Protein AF-A0A9E5HYV7-F1 (afdb_monomer)

Foldseek 3Di:
DDDDDDDDDDDPPPPPPDDDDPDPPPPPPVVVPPPPQDPQPFPFPDDDDDDDDDDDDDAAEAEPQDPDKGWTFTWDWDDDPPDIAIFGFKIKIKQAAQSQAQKKKKKFFAFPPPRDTDFLADPPPTDRIFIWGWHADVAIDIDGDPGDFPDKDWGDDHSIIMIMTTRHDGHGPVGTRYMYIHID

Solvent-accessible surface area (backbone atoms only — not comparable to full-atom values): 11115 Å² total; per-residue (Å²): 136,86,88,80,89,91,83,79,86,72,86,78,76,74,78,79,80,86,70,96,70,93,84,76,87,74,69,79,68,66,76,79,70,66,77,74,73,73,78,60,65,68,60,71,57,80,80,84,84,86,87,87,88,85,77,76,62,64,74,47,75,48,53,79,51,46,96,64,68,43,62,30,57,36,40,40,78,47,83,43,99,94,62,63,46,52,22,42,38,34,42,32,39,34,44,41,32,54,74,37,38,70,29,42,38,40,38,33,39,22,31,78,89,76,70,44,64,36,65,52,26,54,66,73,78,71,31,43,41,49,30,34,25,42,43,50,75,102,43,41,45,75,48,74,45,94,47,59,68,86,48,72,49,50,47,65,40,94,60,44,18,32,40,38,38,37,43,57,33,93,29,52,44,88,54,53,40,27,42,35,40,40,43,96

Secondary structure (DSSP, 8-state):
---------------------TTSSSSSSGGG---------------SSSS---SSS--EEE-SS-S--EEEEEEEEE--TT--EEEEEEEEEEEE-GGGTTPPEEEEEE-TTT-PBP--B-SSS-BS-EEEEEEESSSEEEEE-SS--S-EEEE--TT-EEEEEEEEEEEEGGG--EEEEEE-

pLDDT: mean 72.61, std 17.95, range [35.03, 95.69]

Mean predicted aligned error: 15.98 Å

Structure (mmCIF, N/CA/C/O backbone):
data_AF-A0A9E5HYV7-F1
#
_entry.id   AF-A0A9E5HYV7-F1
#
loop_
_atom_site.group_PDB
_atom_site.id
_atom_site.type_symbol
_atom_site.label_atom_id
_atom_site.label_alt_id
_atom_site.label_comp_id
_atom_site.label_asym_id
_atom_site.label_entity_id
_atom_site.label_seq_id
_atom_site.pdbx_PDB_ins_code
_atom_site.Cartn_x
_atom_site.Cartn_y
_atom_site.Cartn_z
_atom_site.occupancy
_atom_site.B_iso_or_equiv
_atom_site.auth_seq_id
_atom_site.auth_comp_id
_atom_site.auth_asym_id
_atom_site.auth_atom_id
_atom_site.pdbx_PDB_model_num
ATOM 1 N N . MET A 1 1 ? -24.383 43.347 73.859 1.00 35.03 1 MET A N 1
ATOM 2 C CA . MET A 1 1 ? -23.333 42.470 73.302 1.00 35.03 1 MET A CA 1
ATOM 3 C C . MET A 1 1 ? -22.899 43.026 71.948 1.00 35.03 1 MET A C 1
ATOM 5 O O . MET A 1 1 ? -23.744 43.603 71.275 1.00 35.03 1 MET A O 1
ATOM 9 N N . PRO A 1 2 ? -21.592 42.963 71.652 1.00 48.03 2 PRO A N 1
ATOM 10 C CA . PRO A 1 2 ? -20.857 43.740 70.643 1.00 48.03 2 PRO A CA 1
ATOM 11 C C . PRO A 1 2 ? -21.084 43.193 69.222 1.00 48.03 2 PRO A C 1
ATOM 13 O O . PRO A 1 2 ? -21.549 42.072 69.071 1.00 48.03 2 PRO A O 1
ATOM 16 N N . GLY A 1 3 ? -20.870 43.973 68.164 1.00 40.19 3 GLY A N 1
ATOM 17 C CA . GLY A 1 3 ? -19.576 44.112 67.476 1.00 40.19 3 GLY A CA 1
ATOM 18 C C . GLY A 1 3 ? -19.830 43.879 65.973 1.00 40.19 3 GLY A C 1
ATOM 19 O O . GLY A 1 3 ? -20.761 43.166 65.633 1.00 40.19 3 GLY A O 1
ATOM 20 N N . LEU A 1 4 ? -19.139 44.454 65.000 1.00 45.44 4 LEU A N 1
ATOM 21 C CA . LEU A 1 4 ? -17.891 45.192 64.965 1.00 45.44 4 LEU A CA 1
ATOM 22 C C . LEU A 1 4 ? -17.946 46.155 63.772 1.00 45.44 4 LEU A C 1
ATOM 24 O O . LEU A 1 4 ? -18.562 45.891 62.744 1.00 45.44 4 LEU A O 1
ATOM 28 N N . ASN A 1 5 ? -17.273 47.272 63.989 1.00 44.81 5 ASN A N 1
ATOM 29 C CA . ASN A 1 5 ? -16.965 48.359 63.083 1.00 44.81 5 ASN A CA 1
ATOM 30 C C . ASN A 1 5 ? -16.257 47.840 61.811 1.00 44.81 5 ASN A C 1
ATOM 32 O O . ASN A 1 5 ? -15.262 47.126 61.917 1.00 44.81 5 ASN A O 1
ATOM 36 N N . LEU A 1 6 ? -16.769 48.190 60.629 1.00 52.56 6 LEU A N 1
ATOM 37 C CA . LEU A 1 6 ? -16.095 47.998 59.342 1.00 52.56 6 LEU A CA 1
ATOM 38 C C . LEU A 1 6 ? -15.855 49.370 58.714 1.00 52.56 6 LEU A C 1
ATOM 40 O O . LEU A 1 6 ? -16.372 49.676 57.646 1.00 52.56 6 LEU A O 1
ATOM 44 N N . ASP A 1 7 ? -15.086 50.203 59.404 1.00 55.09 7 ASP A N 1
ATOM 45 C CA . ASP A 1 7 ? -14.422 51.338 58.784 1.00 55.09 7 ASP A CA 1
ATOM 46 C C . ASP A 1 7 ? -12.951 51.331 59.206 1.00 55.09 7 ASP A C 1
ATOM 48 O O . ASP A 1 7 ? -12.621 51.596 60.362 1.00 55.09 7 ASP A O 1
ATOM 52 N N . GLN A 1 8 ? -12.089 50.909 58.276 1.00 57.09 8 GLN A N 1
ATOM 53 C CA . GLN A 1 8 ? -10.699 51.348 58.127 1.00 57.09 8 GLN A CA 1
ATOM 54 C C . GLN A 1 8 ? -10.073 50.660 56.907 1.00 57.09 8 GLN A C 1
ATOM 56 O O . GLN A 1 8 ? -9.606 49.521 56.954 1.00 57.09 8 GLN A O 1
ATOM 61 N N . ASP A 1 9 ? -10.054 51.403 55.802 1.00 58.12 9 ASP A N 1
ATOM 62 C CA . ASP A 1 9 ? -9.075 51.254 54.725 1.00 58.12 9 ASP A CA 1
ATOM 63 C C . ASP A 1 9 ? -7.649 51.257 55.317 1.00 58.12 9 ASP A C 1
ATOM 65 O O . ASP A 1 9 ? -7.354 52.031 56.235 1.00 58.12 9 ASP A O 1
ATOM 69 N N . PRO A 1 10 ? -6.723 50.439 54.790 1.00 50.28 10 PRO A N 1
ATOM 70 C CA . PRO A 1 10 ? -5.920 51.006 53.716 1.00 50.28 10 PRO A CA 1
ATOM 71 C C . PRO A 1 10 ? -5.576 50.006 52.607 1.00 50.28 10 PRO A C 1
ATOM 73 O O . PRO A 1 10 ? -4.987 48.948 52.844 1.00 50.28 10 PRO A O 1
ATOM 76 N N . MET A 1 11 ? -5.836 50.427 51.366 1.00 50.16 11 MET A N 1
ATOM 77 C CA . MET A 1 11 ? -4.939 50.302 50.206 1.00 50.16 11 MET A CA 1
ATOM 78 C C . MET A 1 11 ? -3.676 49.474 50.492 1.00 50.16 11 MET A C 1
ATOM 80 O O . MET A 1 11 ? -2.629 49.999 50.895 1.00 50.16 11 MET A O 1
ATOM 84 N N . ARG A 1 12 ? -3.743 48.159 50.241 1.00 48.00 12 ARG A N 1
ATOM 85 C CA . ARG A 1 12 ? -2.537 47.335 50.145 1.00 48.00 12 ARG A CA 1
ATOM 86 C C . ARG A 1 12 ? -1.711 47.880 48.988 1.00 48.00 12 ARG A C 1
ATOM 88 O O . ARG A 1 12 ? -1.993 47.614 47.824 1.00 48.00 12 ARG A O 1
ATOM 95 N N . ARG A 1 13 ? -0.678 48.650 49.343 1.00 49.72 13 ARG A N 1
ATOM 96 C CA . ARG A 1 13 ? 0.466 49.003 48.500 1.00 49.72 13 ARG A CA 1
ATOM 97 C C . ARG A 1 13 ? 0.877 47.776 47.688 1.00 49.72 13 ARG A C 1
ATOM 99 O O . ARG A 1 13 ? 1.573 46.897 48.197 1.00 49.72 13 ARG A O 1
ATOM 106 N N . PHE A 1 14 ? 0.507 47.745 46.412 1.00 50.34 14 PHE A N 1
ATOM 107 C CA . PHE A 1 14 ? 1.241 46.953 45.444 1.00 50.34 14 PHE A CA 1
ATOM 108 C C . PHE A 1 14 ? 2.637 47.556 45.382 1.00 50.34 14 PHE A C 1
ATOM 110 O O . PHE A 1 14 ? 2.835 48.694 44.953 1.00 50.34 14 PHE A O 1
ATOM 117 N N . ARG A 1 15 ? 3.610 46.814 45.911 1.00 47.44 15 ARG A N 1
ATOM 118 C CA . ARG A 1 15 ? 5.019 47.157 45.784 1.00 47.44 15 ARG A CA 1
ATOM 119 C C . ARG A 1 15 ? 5.332 47.130 44.291 1.00 47.44 15 ARG A C 1
ATOM 121 O O . ARG A 1 15 ? 5.453 46.062 43.701 1.00 47.44 15 ARG A O 1
ATOM 128 N N . MET A 1 16 ? 5.414 48.319 43.700 1.00 48.53 16 MET A N 1
ATOM 129 C CA . MET A 1 16 ? 5.900 48.536 42.347 1.00 48.53 16 MET A CA 1
ATOM 130 C C . MET A 1 16 ? 7.350 48.042 42.311 1.00 48.53 16 MET A C 1
ATOM 132 O O . MET A 1 16 ? 8.274 48.731 42.740 1.00 48.53 16 MET A O 1
ATOM 136 N N . LEU A 1 17 ? 7.537 46.794 41.883 1.00 52.75 17 LEU A N 1
ATOM 137 C CA . LEU A 1 17 ? 8.840 46.252 41.529 1.00 52.75 17 LEU A CA 1
ATOM 138 C C . LEU A 1 17 ? 9.258 46.929 40.228 1.00 52.75 17 LEU A C 1
ATOM 140 O O . LEU A 1 17 ? 8.950 46.493 39.123 1.00 52.75 17 LEU A O 1
ATOM 144 N N . ASN A 1 18 ? 9.929 48.062 40.398 1.00 52.31 18 ASN A N 1
ATOM 145 C CA . ASN A 1 18 ? 10.710 48.704 39.365 1.00 52.31 18 ASN A CA 1
ATOM 146 C C . ASN A 1 18 ? 11.950 47.845 39.098 1.00 52.31 18 ASN A C 1
ATOM 148 O O . ASN A 1 18 ? 12.905 47.869 39.870 1.00 52.31 18 ASN A O 1
ATOM 152 N N . SER A 1 19 ? 11.941 47.101 37.999 1.00 47.34 19 SER A N 1
ATOM 153 C CA . SER A 1 19 ? 13.172 46.764 37.296 1.00 47.34 19 SER A CA 1
ATOM 154 C C . SER A 1 19 ? 12.849 46.488 35.837 1.00 47.34 19 SER A C 1
ATOM 156 O O . SER A 1 19 ? 12.045 45.627 35.486 1.00 47.34 19 SER A O 1
ATOM 158 N N . ARG A 1 20 ? 13.457 47.306 34.985 1.00 54.38 20 ARG A N 1
ATOM 159 C CA . ARG A 1 20 ? 13.391 47.261 33.531 1.00 54.38 20 ARG A CA 1
ATOM 160 C C . ARG A 1 20 ? 13.804 45.880 33.021 1.00 54.38 20 ARG A C 1
ATOM 162 O O . ARG A 1 20 ? 14.987 45.587 33.012 1.00 54.38 20 ARG A O 1
ATOM 169 N N . THR A 1 21 ? 12.854 45.076 32.552 1.00 50.88 21 THR A N 1
ATOM 170 C CA . THR A 1 21 ? 13.042 44.027 31.522 1.00 50.88 21 THR A CA 1
ATOM 171 C C . THR A 1 21 ? 11.673 43.490 31.081 1.00 50.88 21 THR A C 1
ATOM 173 O O . THR A 1 21 ? 11.325 42.321 31.213 1.00 50.88 21 THR A O 1
ATOM 176 N N . SER A 1 22 ? 10.856 44.386 30.525 1.00 50.25 22 SER A N 1
ATOM 177 C CA . SER A 1 22 ? 9.705 44.000 29.708 1.00 50.25 22 SER A CA 1
ATOM 178 C C . SER A 1 22 ? 10.234 43.388 28.411 1.00 50.25 22 SER A C 1
ATOM 180 O O . SER A 1 22 ? 10.867 44.123 27.652 1.00 50.25 22 SER A O 1
ATOM 182 N N . LYS A 1 23 ? 10.054 42.066 28.217 1.00 50.41 23 LYS A N 1
ATOM 183 C CA . LYS A 1 23 ? 9.909 41.376 26.906 1.00 50.41 23 LYS A CA 1
ATOM 184 C C . LYS A 1 23 ? 9.945 39.836 26.926 1.00 50.41 23 LYS A C 1
ATOM 186 O O . LYS A 1 23 ? 9.768 39.253 25.866 1.00 50.41 23 LYS A O 1
ATOM 191 N N . PHE A 1 24 ? 10.105 39.152 28.066 1.00 54.31 24 PHE A N 1
ATOM 192 C CA . PHE A 1 24 ? 10.344 37.690 28.039 1.00 54.31 24 PHE A CA 1
ATOM 193 C C . PHE A 1 24 ? 9.358 36.791 28.806 1.00 54.31 24 PHE A C 1
ATOM 195 O O . PHE A 1 24 ? 9.617 35.602 28.933 1.00 54.31 24 PHE A O 1
ATOM 202 N N . ILE A 1 25 ? 8.199 37.291 29.254 1.00 52.66 25 ILE A N 1
ATOM 203 C CA . ILE A 1 25 ? 7.210 36.468 30.000 1.00 52.66 25 ILE A CA 1
ATOM 204 C C . ILE A 1 25 ? 5.854 36.378 29.273 1.00 52.66 25 ILE A C 1
ATOM 206 O O . ILE A 1 25 ? 4.810 36.192 29.880 1.00 52.66 25 ILE A O 1
ATOM 210 N N . PHE A 1 26 ? 5.859 36.496 27.942 1.00 51.22 26 PHE A N 1
ATOM 211 C CA . PHE A 1 26 ? 4.693 36.180 27.097 1.00 51.22 26 PHE A CA 1
ATOM 212 C C . PHE A 1 26 ? 4.964 35.055 26.082 1.00 51.22 26 PHE A C 1
ATOM 214 O O . PHE A 1 26 ? 4.057 34.640 25.372 1.00 51.22 26 PHE A O 1
ATOM 221 N N . GLY A 1 27 ? 6.193 34.524 26.025 1.00 50.00 27 GLY A N 1
ATOM 222 C CA . GLY A 1 27 ? 6.563 33.438 25.105 1.00 50.00 27 GLY A CA 1
ATOM 223 C C . GLY A 1 27 ? 6.281 32.026 25.630 1.00 50.00 27 GLY A C 1
ATOM 224 O O . GLY A 1 27 ? 6.254 31.083 24.849 1.00 50.00 27 GLY A O 1
ATOM 225 N N . ALA A 1 28 ? 6.048 31.860 26.935 1.00 52.09 28 ALA A N 1
ATOM 226 C CA . ALA A 1 28 ? 5.934 30.537 27.556 1.00 52.09 28 ALA A CA 1
ATOM 227 C C . ALA A 1 28 ? 4.517 29.928 27.518 1.00 52.09 28 ALA A C 1
ATOM 229 O O . ALA A 1 28 ? 4.364 28.747 27.805 1.00 52.09 28 ALA A O 1
ATOM 230 N N . VAL A 1 29 ? 3.482 30.694 27.147 1.00 52.47 29 VAL A N 1
ATOM 231 C CA . VAL A 1 29 ? 2.087 30.197 27.103 1.00 52.47 29 VAL A CA 1
ATOM 232 C C . VAL A 1 29 ? 1.684 29.702 25.703 1.00 52.47 29 VAL A C 1
ATOM 234 O O . VAL A 1 29 ? 0.787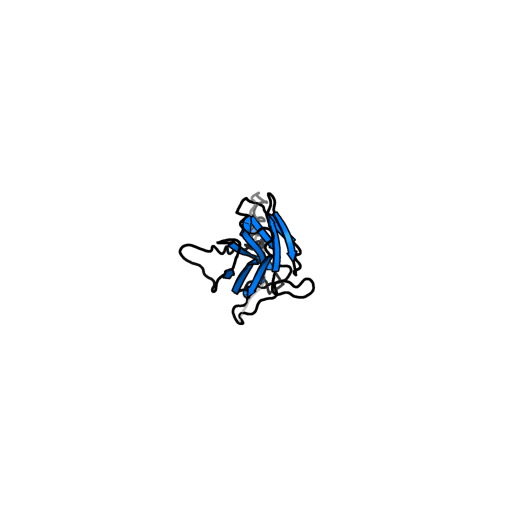 28.877 25.573 1.00 52.47 29 VAL A O 1
ATOM 237 N N . ILE A 1 30 ? 2.391 30.116 24.644 1.00 53.72 30 ILE A N 1
ATOM 238 C CA . ILE A 1 30 ? 2.089 29.724 23.251 1.00 53.72 30 ILE A CA 1
ATOM 239 C C . ILE A 1 30 ? 2.580 28.304 22.899 1.00 53.72 30 ILE A C 1
ATOM 241 O O . ILE A 1 30 ? 2.102 27.707 21.939 1.00 53.72 30 ILE A O 1
ATOM 245 N N . LEU A 1 31 ? 3.461 27.705 23.704 1.00 51.00 31 LEU A N 1
ATOM 246 C CA . LEU A 1 31 ? 3.955 26.337 23.480 1.00 51.00 31 LEU A CA 1
ATOM 247 C C . LEU A 1 31 ? 2.979 25.232 23.930 1.00 51.00 31 LEU A C 1
ATOM 249 O O . LEU A 1 31 ? 3.240 24.062 23.672 1.00 51.00 31 LEU A O 1
ATOM 253 N N . LEU A 1 32 ? 1.850 25.579 24.560 1.00 53.69 32 LEU A N 1
ATOM 254 C CA . LEU A 1 32 ? 0.825 24.614 24.996 1.00 53.69 32 LEU A CA 1
ATOM 255 C C . LEU A 1 32 ? -0.334 24.441 23.999 1.00 53.69 32 LEU A C 1
ATOM 257 O O . LEU A 1 32 ? -1.233 23.643 24.246 1.00 53.69 32 LEU A O 1
ATOM 261 N N . ALA A 1 33 ? -0.319 25.163 22.875 1.00 54.03 33 ALA A N 1
ATOM 262 C CA . ALA A 1 33 ? -1.382 25.138 21.866 1.00 54.03 33 ALA A CA 1
ATOM 263 C C . ALA A 1 33 ? -0.878 24.731 20.472 1.00 54.03 33 ALA A C 1
ATOM 265 O O . ALA A 1 33 ? -1.461 25.116 19.461 1.00 54.03 33 ALA A O 1
ATOM 266 N N . LEU A 1 34 ? 0.207 23.959 20.400 1.00 54.25 34 LEU A N 1
ATOM 267 C CA . LEU A 1 34 ? 0.550 23.257 19.170 1.00 54.25 34 LEU A CA 1
ATOM 268 C C . LEU A 1 34 ? -0.303 21.983 19.126 1.00 54.25 34 LEU A C 1
ATOM 270 O O . LEU A 1 34 ? -0.054 21.083 19.933 1.00 54.25 34 LEU A O 1
ATOM 274 N N . PRO A 1 35 ? -1.305 21.860 18.230 1.00 52.34 35 PRO A N 1
ATOM 275 C CA . PRO A 1 35 ? -1.812 20.542 17.904 1.00 52.34 35 PRO A CA 1
ATOM 276 C C . PRO A 1 35 ? -0.604 19.763 17.394 1.00 52.34 35 PRO A C 1
ATOM 278 O O . PRO A 1 35 ? 0.022 20.148 16.406 1.00 52.34 35 PRO A O 1
ATOM 281 N N . VAL A 1 36 ? -0.229 18.719 18.128 1.00 55.66 36 VAL A N 1
ATOM 282 C CA . VAL A 1 36 ? 0.742 17.731 17.677 1.00 55.66 36 VAL A CA 1
ATOM 283 C C . VAL A 1 36 ? 0.231 17.262 16.323 1.00 55.66 36 VAL A C 1
ATOM 285 O O . VAL A 1 36 ? -0.792 16.582 16.242 1.00 55.66 36 VAL A O 1
ATOM 288 N N . ILE A 1 37 ? 0.877 17.729 15.254 1.00 59.78 37 ILE A N 1
ATOM 289 C CA . ILE A 1 37 ? 0.613 17.270 13.898 1.00 59.78 37 ILE A CA 1
ATOM 290 C C . ILE A 1 37 ? 0.765 15.761 13.977 1.00 59.78 37 ILE A C 1
ATOM 292 O O . ILE A 1 37 ? 1.815 15.271 14.397 1.00 59.78 37 ILE A O 1
ATOM 296 N N . GLY A 1 38 ? 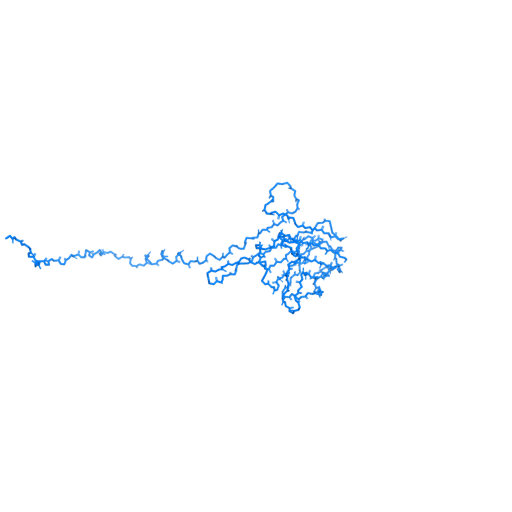-0.343 15.070 13.699 1.00 52.34 38 GLY A N 1
ATOM 297 C CA . GLY A 1 38 ? -0.491 13.644 13.911 1.00 52.34 38 GLY A CA 1
ATOM 298 C C . GLY A 1 38 ? 0.743 12.923 13.409 1.00 52.34 38 GLY A C 1
ATOM 299 O O . GLY A 1 38 ? 1.086 13.002 12.230 1.00 52.34 38 GLY A O 1
ATOM 300 N N . THR A 1 39 ? 1.416 12.240 14.324 1.00 48.19 39 THR A N 1
ATOM 301 C CA . THR A 1 39 ? 2.363 11.203 13.972 1.00 48.19 39 THR A CA 1
ATOM 302 C C . THR A 1 39 ? 1.585 10.220 13.107 1.00 48.19 39 THR A C 1
ATOM 304 O O . THR A 1 39 ? 0.744 9.465 13.593 1.00 48.19 39 THR A O 1
ATOM 307 N N . THR A 1 40 ? 1.787 10.269 11.792 1.00 50.12 40 THR A N 1
ATOM 308 C CA . THR A 1 40 ? 1.388 9.172 10.920 1.00 50.12 40 THR A CA 1
ATOM 309 C C . THR A 1 40 ? 2.204 7.986 11.400 1.00 50.12 40 THR A C 1
ATOM 311 O O . THR A 1 40 ? 3.391 7.880 11.084 1.00 50.12 40 THR A O 1
ATOM 314 N N . LEU A 1 41 ? 1.607 7.163 12.262 1.00 49.09 41 LEU A N 1
ATOM 315 C CA . LEU A 1 41 ? 2.203 5.924 12.720 1.00 49.09 41 LEU A CA 1
ATOM 316 C C . LEU A 1 41 ? 2.314 5.034 11.486 1.00 49.09 41 LEU A C 1
ATOM 318 O O . LEU A 1 41 ? 1.365 4.365 11.090 1.00 49.09 41 LEU A O 1
ATOM 322 N N . ALA A 1 42 ? 3.461 5.107 10.818 1.00 39.47 42 ALA A N 1
ATOM 323 C CA . ALA A 1 42 ? 3.817 4.188 9.762 1.00 39.47 42 ALA A CA 1
ATOM 324 C C . ALA A 1 42 ? 4.042 2.829 10.429 1.00 39.47 42 ALA A C 1
ATOM 326 O O . ALA A 1 42 ? 5.131 2.538 10.917 1.00 39.47 42 ALA A O 1
ATOM 327 N N . ALA A 1 43 ? 2.990 2.019 10.512 1.00 41.34 43 ALA A N 1
ATOM 328 C CA . ALA A 1 43 ? 3.138 0.603 10.790 1.00 41.34 43 ALA A CA 1
ATOM 329 C C . ALA A 1 43 ? 3.704 -0.042 9.516 1.00 41.34 43 ALA A C 1
ATOM 331 O O . ALA A 1 43 ? 2.964 -0.397 8.599 1.00 41.34 43 ALA A O 1
ATOM 332 N N . SER A 1 44 ? 5.032 -0.113 9.415 1.00 44.25 44 SER A N 1
ATOM 333 C CA . SER A 1 44 ? 5.697 -0.888 8.373 1.00 44.25 44 SER A CA 1
ATOM 334 C C . SER A 1 44 ? 5.544 -2.370 8.706 1.00 44.25 44 SER A C 1
ATOM 336 O O . SER A 1 44 ? 6.044 -2.866 9.715 1.00 44.25 44 SER A O 1
ATOM 338 N N . ILE A 1 45 ? 4.811 -3.089 7.862 1.00 45.78 45 ILE A N 1
ATOM 339 C CA . ILE A 1 45 ? 4.667 -4.536 7.986 1.00 45.78 45 ILE A CA 1
ATOM 340 C C . ILE A 1 45 ? 5.900 -5.143 7.315 1.00 45.78 45 ILE A C 1
ATOM 342 O O . ILE A 1 45 ? 5.922 -5.345 6.104 1.00 45.78 45 ILE A O 1
ATOM 346 N N . SER A 1 46 ? 6.958 -5.369 8.096 1.00 41.12 46 SER A N 1
ATOM 347 C CA . SER A 1 46 ? 8.124 -6.121 7.626 1.00 41.12 46 SER A CA 1
ATOM 348 C C . SER A 1 46 ? 7.787 -7.611 7.637 1.00 41.12 46 SER A C 1
ATOM 350 O O . SER A 1 46 ? 7.523 -8.193 8.693 1.00 41.12 46 SER A O 1
ATOM 352 N N . ILE A 1 47 ? 7.740 -8.215 6.453 1.00 45.72 47 ILE A N 1
ATOM 353 C CA . ILE A 1 47 ? 7.435 -9.631 6.255 1.00 45.72 47 ILE A CA 1
ATOM 354 C C . ILE A 1 47 ? 8.776 -10.372 6.147 1.00 45.72 47 ILE A C 1
ATOM 356 O O . ILE A 1 47 ? 9.497 -10.165 5.178 1.00 45.72 47 ILE A O 1
ATOM 360 N N . ASN A 1 48 ? 9.061 -11.255 7.123 1.00 37.88 48 ASN A N 1
ATOM 361 C CA . ASN A 1 4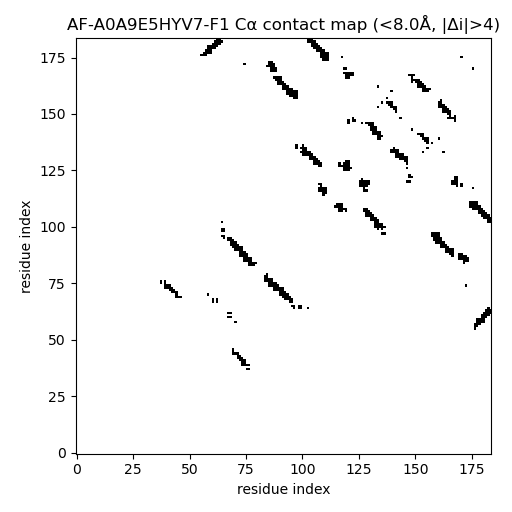8 ? 10.271 -12.103 7.254 1.00 37.88 48 ASN A CA 1
ATOM 362 C C . ASN A 1 48 ? 11.530 -11.299 7.690 1.00 37.88 48 ASN A C 1
ATOM 364 O O . ASN A 1 48 ? 11.893 -10.333 7.042 1.00 37.88 48 ASN A O 1
ATOM 368 N N . SER A 1 49 ? 12.254 -11.529 8.793 1.00 47.00 49 SER A N 1
ATOM 369 C CA . SER A 1 49 ? 12.617 -12.730 9.552 1.00 47.00 49 SER A CA 1
ATOM 370 C C . SER A 1 49 ? 12.894 -12.384 11.034 1.00 47.00 49 SER A C 1
ATOM 372 O O . SER A 1 49 ? 13.735 -11.533 11.316 1.00 47.00 49 SER A O 1
ATOM 374 N N . GLY A 1 50 ? 12.260 -13.093 11.977 1.00 45.84 50 GLY A N 1
ATOM 375 C CA . GLY A 1 50 ? 12.687 -13.138 13.386 1.00 45.84 50 GLY A CA 1
ATOM 376 C C . GLY A 1 50 ? 12.158 -12.034 14.318 1.00 45.84 50 GLY A C 1
ATOM 377 O O . GLY A 1 50 ? 12.847 -11.065 14.600 1.00 45.84 50 GLY A O 1
ATOM 378 N N . SER A 1 51 ? 10.993 -12.303 14.917 1.00 42.16 51 SER A N 1
ATOM 379 C CA . SER A 1 51 ? 10.503 -11.772 16.205 1.00 42.16 51 SER A CA 1
ATOM 380 C C . SER A 1 51 ? 9.810 -10.394 16.262 1.00 42.16 51 SER A C 1
ATOM 382 O O . SER A 1 51 ? 10.393 -9.332 16.085 1.00 42.16 51 SER A O 1
ATOM 384 N N . SER A 1 52 ? 8.546 -10.481 16.710 1.00 37.62 52 SER A N 1
ATOM 385 C CA . SER A 1 52 ? 7.563 -9.461 17.125 1.00 37.62 52 SER A CA 1
ATOM 386 C C . SER A 1 52 ? 6.805 -8.695 16.028 1.00 37.62 52 SER A C 1
ATOM 388 O O . SER A 1 52 ? 7.081 -7.545 15.715 1.00 37.62 52 SER A O 1
ATOM 390 N N . VAL A 1 53 ? 5.739 -9.339 15.536 1.00 48.12 53 VAL A N 1
ATOM 391 C CA . VAL A 1 53 ? 4.600 -8.699 14.858 1.00 48.12 53 VAL A CA 1
ATOM 392 C C . VAL A 1 53 ? 3.386 -8.774 15.792 1.00 48.12 53 VAL A C 1
ATOM 394 O O . VAL A 1 53 ? 2.986 -9.864 16.193 1.00 48.12 53 VAL A O 1
ATOM 397 N N . GLN A 1 54 ? 2.813 -7.624 16.146 1.00 40.06 54 GLN A N 1
ATOM 398 C CA . GLN A 1 54 ? 1.507 -7.441 16.804 1.00 40.06 54 GLN A CA 1
ATOM 399 C C . GLN A 1 54 ? 0.881 -6.246 16.058 1.00 40.06 54 GLN A C 1
ATOM 401 O O . GLN A 1 54 ? 1.488 -5.183 16.043 1.00 40.06 54 GLN A O 1
ATOM 406 N N . PHE A 1 55 ? -0.188 -6.377 15.266 1.00 46.66 55 PHE A N 1
ATOM 407 C CA . PHE A 1 55 ? -1.537 -6.838 15.610 1.00 46.66 55 PHE A CA 1
ATOM 408 C C . PHE A 1 55 ? -2.051 -7.957 14.676 1.00 46.66 55 PHE A C 1
ATOM 410 O O . PHE A 1 55 ? -1.568 -8.125 13.561 1.00 46.66 55 PHE A O 1
ATOM 417 N N . GLY A 1 56 ? -2.980 -8.772 15.191 1.00 50.34 56 GLY A N 1
ATOM 418 C CA . GLY A 1 56 ? -3.337 -10.102 14.680 1.00 50.34 56 GLY A CA 1
ATOM 419 C C . GLY A 1 56 ? -3.777 -10.180 13.212 1.00 50.34 56 GLY A C 1
ATOM 420 O O . GLY A 1 56 ? -4.476 -9.313 12.725 1.00 50.34 56 GLY A O 1
ATOM 421 N N . GLN A 1 57 ? -3.381 -11.288 12.576 1.00 45.12 57 GLN A N 1
ATOM 422 C CA . GLN A 1 57 ? -3.717 -11.813 11.240 1.00 45.12 57 GLN A CA 1
ATOM 423 C C . GLN A 1 57 ? -3.316 -10.986 10.004 1.00 45.12 57 GLN A C 1
ATOM 425 O O . GLN A 1 57 ? -4.150 -10.543 9.237 1.00 45.12 57 GLN A O 1
ATOM 430 N N . GLY A 1 58 ? -2.008 -10.957 9.737 1.00 54.19 58 GLY A N 1
ATOM 431 C CA . GLY A 1 58 ? -1.420 -11.428 8.471 1.00 54.19 58 GLY A CA 1
ATOM 432 C C . GLY A 1 58 ? -1.860 -10.774 7.154 1.00 54.19 58 GLY A C 1
ATOM 433 O O . GLY A 1 58 ? -2.966 -10.986 6.668 1.00 54.19 58 GLY A O 1
ATOM 434 N N . VAL A 1 59 ? -0.921 -10.108 6.479 1.00 57.88 59 VAL A N 1
ATOM 435 C CA . VAL A 1 59 ? -1.018 -9.869 5.031 1.00 57.88 59 VAL 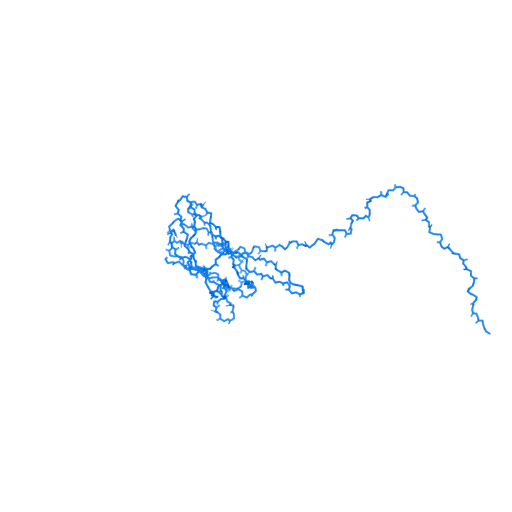A CA 1
ATOM 436 C C . VAL A 1 59 ? -0.880 -11.216 4.312 1.00 57.88 59 VAL A C 1
ATOM 438 O O . VAL A 1 59 ? 0.097 -11.925 4.544 1.00 57.88 59 VAL A O 1
ATOM 441 N N . ILE A 1 60 ? -1.842 -11.583 3.461 1.00 58.62 60 ILE A N 1
ATOM 442 C CA . ILE A 1 60 ? -1.752 -12.793 2.623 1.00 58.62 60 ILE A CA 1
ATOM 443 C C . ILE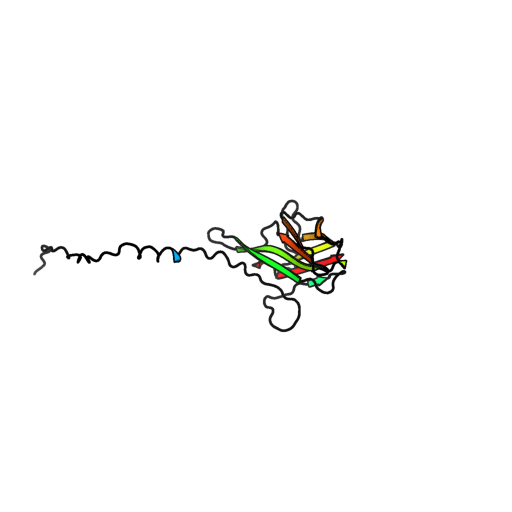 A 1 60 ? -1.364 -12.363 1.213 1.00 58.62 60 ILE A C 1
ATOM 445 O O . ILE A 1 60 ? -2.084 -11.596 0.573 1.00 58.62 60 ILE A O 1
ATOM 449 N N . GLN A 1 61 ? -0.230 -12.857 0.73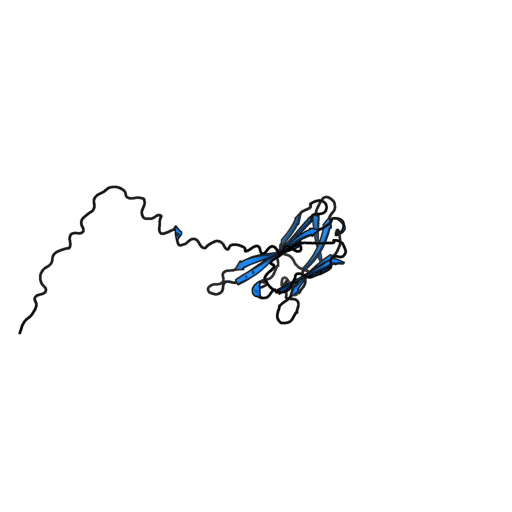1 1.00 60.34 61 GLN A N 1
ATOM 450 C CA . GLN A 1 61 ? 0.304 -12.514 -0.577 1.00 60.34 61 GLN A CA 1
ATOM 451 C C . GLN A 1 61 ? 0.344 -13.742 -1.483 1.00 60.34 61 GLN A C 1
ATOM 453 O O . GLN A 1 61 ? 0.932 -14.761 -1.132 1.00 60.34 61 GLN A O 1
ATOM 458 N N . ALA A 1 62 ? -0.282 -13.621 -2.647 1.00 58.66 62 ALA A N 1
ATOM 459 C CA . ALA A 1 62 ? -0.229 -14.571 -3.745 1.00 58.66 62 ALA A CA 1
ATOM 460 C C . ALA A 1 62 ? 0.225 -13.812 -4.998 1.00 58.66 62 ALA A C 1
ATOM 462 O O . ALA A 1 62 ? -0.584 -13.394 -5.828 1.00 58.66 62 ALA A O 1
ATOM 463 N N . THR A 1 63 ? 1.530 -13.564 -5.094 1.00 64.31 63 THR A N 1
ATOM 464 C CA . THR A 1 63 ? 2.148 -12.902 -6.246 1.00 64.31 63 THR A CA 1
ATOM 465 C C . THR A 1 63 ? 2.720 -13.956 -7.184 1.00 64.31 63 THR A C 1
ATOM 467 O O . THR A 1 63 ? 3.619 -14.702 -6.822 1.00 64.31 63 THR A O 1
ATOM 470 N N . ALA A 1 64 ? 2.197 -14.040 -8.405 1.00 63.72 64 ALA A N 1
ATOM 471 C CA . ALA A 1 64 ? 2.653 -14.997 -9.415 1.00 63.72 64 ALA A CA 1
ATOM 472 C C . ALA A 1 64 ? 3.982 -14.599 -10.088 1.00 63.72 64 ALA A C 1
ATOM 474 O O . ALA A 1 64 ? 4.618 -15.424 -10.734 1.00 63.72 64 ALA A O 1
ATOM 475 N N . CYS A 1 65 ? 4.371 -13.327 -9.989 1.00 76.44 65 CYS A N 1
ATOM 476 C CA . CYS A 1 65 ? 5.497 -12.733 -10.715 1.00 76.44 65 CYS A CA 1
ATOM 477 C C . CYS A 1 65 ? 6.666 -12.313 -9.811 1.00 76.44 65 CYS A C 1
ATOM 479 O O . CYS A 1 65 ? 7.662 -11.807 -10.321 1.00 76.44 65 CYS A O 1
ATOM 481 N N . ASP A 1 66 ? 6.532 -12.506 -8.496 1.00 75.06 66 ASP A N 1
ATOM 482 C CA . ASP A 1 66 ? 7.525 -12.120 -7.497 1.00 75.06 66 ASP A CA 1
ATOM 483 C C . ASP A 1 66 ? 7.446 -13.032 -6.272 1.00 75.06 66 ASP A C 1
ATOM 485 O O . ASP A 1 66 ? 6.353 -13.476 -5.906 1.00 75.06 66 ASP A O 1
ATOM 489 N N . GLU A 1 67 ? 8.587 -13.277 -5.631 1.00 67.31 67 GLU A N 1
ATOM 490 C CA . GLU A 1 67 ? 8.682 -14.108 -4.427 1.00 67.31 67 GLU A CA 1
ATOM 491 C C . GLU A 1 67 ? 8.229 -13.353 -3.173 1.00 67.31 67 GLU A C 1
ATOM 493 O O . GLU A 1 67 ? 7.681 -13.968 -2.254 1.00 67.31 67 GLU A O 1
ATOM 498 N N . ALA A 1 68 ? 8.443 -12.033 -3.123 1.00 75.50 68 ALA A N 1
ATOM 499 C CA . ALA A 1 68 ? 8.065 -11.218 -1.975 1.00 75.50 68 ALA A CA 1
ATOM 500 C C . ALA A 1 68 ? 7.833 -9.753 -2.361 1.00 75.50 68 ALA A C 1
ATOM 502 O O . ALA A 1 68 ? 8.745 -9.060 -2.799 1.00 75.50 68 ALA A O 1
ATOM 503 N N . ILE A 1 69 ? 6.631 -9.243 -2.092 1.00 82.94 69 ILE A N 1
ATOM 504 C CA . ILE A 1 69 ? 6.297 -7.820 -2.228 1.00 82.94 69 ILE A CA 1
ATOM 505 C C . ILE A 1 69 ? 5.922 -7.283 -0.846 1.00 82.94 69 ILE A C 1
ATOM 507 O O . ILE A 1 69 ? 5.116 -7.855 -0.115 1.00 82.94 69 ILE A O 1
ATOM 511 N N . THR A 1 70 ? 6.477 -6.148 -0.449 1.00 84.12 70 THR A N 1
ATOM 512 C CA . THR A 1 70 ? 6.107 -5.530 0.829 1.00 84.12 70 THR A CA 1
ATOM 513 C C . THR A 1 70 ? 4.859 -4.679 0.639 1.00 84.12 70 THR A C 1
ATOM 515 O O . THR A 1 70 ? 4.851 -3.778 -0.195 1.00 84.12 70 THR A O 1
ATOM 518 N N . VAL A 1 71 ? 3.811 -4.938 1.425 1.00 85.44 71 VAL A N 1
ATOM 519 C CA . VAL A 1 71 ? 2.585 -4.125 1.446 1.00 85.44 71 VAL A CA 1
ATOM 520 C C . VAL A 1 71 ? 2.568 -3.291 2.722 1.00 85.44 71 VAL A C 1
ATOM 522 O O . VAL A 1 71 ? 2.485 -3.825 3.826 1.00 85.44 71 VAL A O 1
ATOM 525 N N . THR A 1 72 ? 2.626 -1.973 2.568 1.00 85.19 72 THR A N 1
ATOM 526 C CA . THR A 1 72 ? 2.567 -1.001 3.664 1.00 85.19 72 THR A CA 1
ATOM 527 C C . THR A 1 72 ? 1.298 -0.171 3.543 1.00 85.19 72 THR A C 1
ATOM 529 O O . THR A 1 72 ? 1.072 0.472 2.523 1.00 85.19 72 THR A O 1
ATOM 532 N N . ALA A 1 73 ? 0.475 -0.154 4.588 1.00 86.81 73 ALA A N 1
ATOM 533 C CA . ALA A 1 73 ? -0.696 0.711 4.668 1.00 86.81 73 ALA A CA 1
ATOM 534 C C . ALA A 1 73 ? -0.397 1.894 5.596 1.00 86.81 73 ALA A C 1
ATOM 536 O O . ALA A 1 73 ? -0.213 1.731 6.801 1.00 86.81 73 ALA A O 1
ATOM 537 N N . ASN A 1 74 ? -0.352 3.096 5.035 1.00 86.81 74 ASN A N 1
ATOM 538 C CA . ASN A 1 74 ? -0.210 4.332 5.787 1.00 86.81 74 ASN A CA 1
ATOM 539 C C . ASN A 1 74 ? -1.587 4.834 6.213 1.00 86.81 74 ASN A C 1
ATOM 541 O O . ASN A 1 74 ? -2.510 4.902 5.400 1.00 86.81 74 ASN A O 1
ATOM 545 N N . THR A 1 75 ? -1.710 5.236 7.474 1.00 86.44 75 THR A N 1
ATOM 546 C CA . THR A 1 75 ? -2.943 5.809 8.017 1.00 86.44 75 THR A CA 1
ATOM 547 C C . THR A 1 75 ? -2.813 7.311 8.230 1.00 86.44 75 THR A C 1
ATOM 549 O O . THR A 1 75 ? -1.771 7.778 8.699 1.00 86.44 75 THR A O 1
ATOM 552 N N . SER A 1 76 ? -3.880 8.059 7.968 1.00 82.31 76 SER A N 1
ATOM 553 C CA . SER A 1 76 ? -4.002 9.475 8.313 1.00 82.31 76 SER A CA 1
ATOM 554 C C . SER A 1 76 ? -5.074 9.675 9.386 1.00 82.31 76 SER A C 1
ATOM 556 O O . SER A 1 76 ? -6.037 8.913 9.489 1.00 82.31 76 SER A O 1
ATOM 558 N N . PHE A 1 77 ? -4.884 10.684 10.235 1.00 82.12 77 PHE A N 1
ATOM 559 C CA . PHE A 1 77 ? -5.850 11.044 11.268 1.00 82.12 77 PHE A CA 1
ATOM 560 C C . PHE A 1 77 ? -6.787 12.133 10.749 1.00 82.12 77 PHE A C 1
ATOM 562 O O . PHE A 1 77 ? -6.339 13.207 10.345 1.00 82.12 77 PHE A O 1
ATOM 569 N N . THR A 1 78 ? -8.090 11.875 10.793 1.00 79.75 78 THR A N 1
ATOM 570 C CA . THR A 1 78 ? -9.121 12.865 10.476 1.00 79.75 78 THR A CA 1
ATOM 571 C C . THR A 1 78 ? -9.757 13.343 11.775 1.00 79.75 78 THR A C 1
ATOM 573 O O . THR A 1 78 ? -10.370 12.555 12.494 1.00 79.75 78 THR A O 1
ATOM 576 N N . ASN A 1 79 ? -9.620 14.634 12.086 1.00 78.56 79 ASN A N 1
ATOM 577 C CA . ASN A 1 79 ? -10.279 15.241 13.239 1.00 78.56 79 ASN A CA 1
ATOM 578 C C . ASN A 1 79 ? -11.707 15.658 12.853 1.00 78.56 79 ASN A C 1
ATOM 580 O O . ASN A 1 79 ? -11.895 16.637 12.137 1.00 78.56 79 ASN A O 1
ATOM 584 N N . ALA A 1 80 ? -12.704 14.910 13.320 1.00 75.06 80 ALA A N 1
ATOM 585 C CA . ALA A 1 80 ? -14.085 15.378 13.380 1.00 75.06 80 ALA A CA 1
ATOM 586 C C . ALA A 1 80 ? -14.355 15.853 14.813 1.00 75.06 80 ALA A C 1
ATOM 588 O O . ALA A 1 80 ? -13.927 15.184 15.756 1.00 75.06 80 ALA A O 1
ATOM 589 N N . SER A 1 81 ? -15.020 17.000 14.997 1.00 72.62 81 SER A N 1
ATOM 590 C CA . SER A 1 81 ? -15.270 17.593 16.320 1.00 72.62 81 SER A CA 1
ATOM 591 C C . SER A 1 81 ? -15.865 16.572 17.300 1.00 72.62 81 SER A C 1
ATOM 593 O O . SER A 1 81 ? -17.042 16.241 17.222 1.00 72.62 81 SER A O 1
ATOM 595 N N . GLY A 1 82 ? -15.031 16.075 18.222 1.00 68.81 82 GLY A N 1
ATOM 596 C CA . GLY A 1 82 ? -15.404 15.102 19.256 1.00 68.81 82 GLY A CA 1
ATOM 597 C C . GLY A 1 82 ? -15.229 13.615 18.904 1.00 68.81 82 GLY A C 1
ATOM 598 O O . GLY A 1 82 ? -15.426 12.784 19.783 1.00 68.81 82 GLY A O 1
ATOM 599 N N . ALA A 1 83 ? -14.833 13.260 17.676 1.00 70.25 83 ALA A N 1
ATOM 600 C CA . ALA A 1 83 ? -14.687 11.868 17.226 1.00 70.25 83 ALA A CA 1
ATOM 601 C C . ALA A 1 83 ? -13.617 11.727 16.122 1.00 70.25 83 ALA A C 1
ATOM 603 O O . ALA A 1 83 ? -13.907 11.392 14.974 1.00 70.25 83 ALA A O 1
ATOM 604 N N . GLY A 1 84 ? -12.358 12.024 16.452 1.00 76.06 84 GLY A N 1
ATOM 605 C CA . GLY A 1 84 ? -11.246 11.805 15.526 1.00 76.06 84 GLY A CA 1
ATOM 606 C C . GLY A 1 84 ? -11.027 10.317 15.236 1.00 76.06 84 GLY A C 1
ATOM 607 O O . GLY A 1 84 ? -11.151 9.492 16.136 1.00 76.06 84 GLY A O 1
ATOM 608 N N . SER A 1 85 ? -10.705 9.972 13.989 1.00 79.62 85 SER A N 1
ATOM 609 C CA . SER A 1 85 ? -10.498 8.580 13.560 1.00 79.62 85 SER A CA 1
ATOM 610 C C . SER A 1 85 ? -9.252 8.439 12.690 1.00 79.62 85 SER A C 1
ATOM 612 O O . SER A 1 85 ? -8.920 9.342 11.919 1.00 79.62 85 SER A O 1
ATOM 614 N N . PHE A 1 86 ? -8.572 7.296 12.803 1.00 84.06 86 PHE A N 1
ATOM 615 C CA . PHE A 1 86 ? -7.501 6.904 11.887 1.00 84.06 86 PHE A CA 1
ATOM 616 C C . PHE A 1 86 ? -8.093 6.153 10.699 1.00 84.06 86 PHE A C 1
ATOM 618 O O . PHE A 1 86 ? -8.756 5.128 10.873 1.00 84.06 86 PHE A O 1
ATOM 625 N N . ASN A 1 87 ? -7.828 6.649 9.498 1.00 86.12 87 ASN A N 1
ATOM 626 C CA . ASN A 1 87 ? -8.258 6.033 8.252 1.00 86.12 87 ASN A CA 1
ATOM 627 C C . ASN A 1 87 ? -7.037 5.572 7.459 1.00 86.12 87 ASN A C 1
ATOM 629 O O . ASN A 1 87 ? -5.990 6.217 7.502 1.00 86.12 87 ASN A O 1
ATOM 633 N N . VAL A 1 88 ? -7.162 4.467 6.729 1.00 87.62 88 VAL A N 1
ATOM 634 C CA . VAL A 1 88 ? -6.166 4.062 5.736 1.00 87.62 88 VAL A CA 1
ATOM 635 C C . VAL A 1 88 ? -6.162 5.106 4.627 1.00 87.62 88 VAL A C 1
ATOM 637 O O . VAL A 1 88 ? -7.189 5.378 4.014 1.00 87.62 88 VAL A O 1
ATOM 640 N N . ASP A 1 89 ? -5.000 5.700 4.400 1.00 87.81 89 ASP A N 1
ATOM 641 C CA . ASP A 1 89 ? -4.819 6.831 3.500 1.00 87.81 89 ASP A CA 1
ATOM 642 C C . ASP A 1 89 ? -4.159 6.404 2.193 1.00 87.81 89 ASP A C 1
ATOM 644 O O . ASP A 1 89 ? -4.653 6.699 1.107 1.00 87.81 89 ASP A O 1
ATOM 648 N N . THR A 1 90 ? -3.041 5.688 2.303 1.00 88.81 90 THR A N 1
ATOM 649 C CA . THR A 1 90 ? -2.230 5.265 1.162 1.00 88.81 90 THR A CA 1
ATOM 650 C C . THR A 1 90 ? -1.778 3.829 1.370 1.00 88.81 90 THR A C 1
ATOM 652 O O . THR A 1 90 ? -1.311 3.477 2.452 1.00 88.81 90 THR A O 1
ATOM 655 N N . ILE A 1 91 ? -1.895 3.001 0.337 1.00 89.31 91 ILE A N 1
ATOM 656 C CA . ILE A 1 91 ? -1.332 1.651 0.310 1.00 89.31 91 ILE A CA 1
ATOM 657 C C . ILE A 1 91 ? -0.139 1.669 -0.636 1.00 89.31 91 ILE A C 1
ATOM 659 O O . ILE A 1 91 ? -0.279 2.000 -1.813 1.00 89.31 91 ILE A O 1
ATOM 663 N N . THR A 1 92 ? 1.027 1.320 -0.110 1.00 90.38 92 THR A N 1
ATOM 664 C CA . THR A 1 92 ? 2.290 1.266 -0.838 1.00 90.38 92 THR A CA 1
ATOM 665 C C . THR A 1 92 ? 2.741 -0.178 -0.976 1.00 90.38 92 THR A C 1
ATOM 667 O O . THR A 1 92 ? 2.893 -0.887 0.016 1.00 90.38 92 THR A O 1
ATOM 670 N N . LEU A 1 93 ? 2.968 -0.601 -2.210 1.00 90.44 93 LEU A N 1
ATOM 671 C CA . LEU A 1 93 ? 3.580 -1.867 -2.568 1.00 90.44 93 LEU A CA 1
ATOM 672 C C . LEU A 1 93 ? 5.022 -1.582 -2.985 1.00 90.44 93 LEU A C 1
ATOM 674 O O . LEU A 1 93 ? 5.241 -0.720 -3.832 1.00 90.44 93 LEU A O 1
ATOM 678 N N . SER A 1 94 ? 6.001 -2.268 -2.408 1.00 90.25 94 SER A N 1
ATOM 679 C CA . SER A 1 94 ? 7.423 -2.091 -2.735 1.00 90.25 94 SER A CA 1
ATOM 680 C C . SER A 1 94 ? 8.130 -3.428 -2.893 1.00 90.25 94 SER A C 1
ATOM 682 O O . SER A 1 94 ? 7.684 -4.426 -2.329 1.00 90.25 94 SER A O 1
ATOM 684 N N . GLY A 1 95 ? 9.248 -3.441 -3.617 1.00 86.81 95 GLY A N 1
ATOM 685 C CA . GLY A 1 95 ? 9.930 -4.690 -3.954 1.00 86.81 95 GLY A CA 1
ATOM 686 C C . GLY A 1 95 ? 9.330 -5.383 -5.165 1.00 86.81 95 GLY A C 1
ATOM 687 O O . GLY A 1 95 ? 9.455 -6.585 -5.261 1.00 86.81 95 GLY A O 1
ATOM 688 N N . ILE A 1 96 ? 8.652 -4.652 -6.057 1.00 89.38 96 ILE A N 1
ATOM 689 C CA . ILE A 1 96 ? 8.029 -5.243 -7.244 1.00 89.38 96 ILE A CA 1
ATOM 690 C C . ILE A 1 96 ? 9.108 -5.476 -8.311 1.00 89.38 96 ILE A C 1
ATOM 692 O O . ILE A 1 96 ? 9.673 -4.512 -8.843 1.00 89.38 96 ILE A O 1
ATOM 696 N N . ALA A 1 97 ? 9.359 -6.733 -8.659 1.00 89.50 97 ALA A N 1
ATOM 697 C CA . ALA A 1 97 ? 10.278 -7.138 -9.712 1.00 89.50 97 ALA A CA 1
ATOM 698 C C . ALA A 1 97 ? 9.818 -6.668 -11.099 1.00 89.50 97 ALA A C 1
ATOM 700 O O . ALA A 1 97 ? 8.625 -6.536 -11.384 1.00 89.50 97 ALA A O 1
ATOM 701 N N . ASP A 1 98 ? 10.771 -6.485 -12.014 1.00 89.94 98 ASP A N 1
ATOM 702 C CA . ASP A 1 98 ? 10.473 -6.058 -13.388 1.00 89.94 98 ASP A CA 1
ATOM 703 C C . ASP A 1 98 ? 9.632 -7.112 -14.140 1.00 89.94 98 ASP A C 1
ATOM 705 O O . ASP A 1 98 ? 8.837 -6.780 -15.020 1.00 89.94 98 ASP A O 1
ATOM 709 N N . ALA A 1 99 ? 9.730 -8.382 -13.729 1.00 89.00 99 ALA A N 1
ATOM 710 C CA . ALA A 1 99 ? 8.919 -9.492 -14.232 1.00 89.00 99 ALA A CA 1
ATOM 711 C C . ALA A 1 99 ? 7.409 -9.342 -13.948 1.00 89.00 99 ALA A C 1
ATOM 713 O O . ALA A 1 99 ? 6.593 -9.981 -14.613 1.00 89.00 99 ALA A O 1
ATOM 714 N N . CYS A 1 100 ? 7.019 -8.481 -13.002 1.00 89.19 100 CYS A N 1
ATOM 715 C CA . CYS A 1 100 ? 5.621 -8.157 -12.715 1.00 89.19 100 CYS A CA 1
ATOM 716 C C . CYS A 1 100 ? 5.013 -7.104 -13.651 1.00 89.19 100 CYS A C 1
ATOM 718 O O . CYS A 1 100 ? 3.860 -6.705 -13.463 1.00 89.19 100 CYS A O 1
ATOM 720 N N . SER A 1 101 ? 5.759 -6.642 -14.656 1.00 92.56 101 SER A N 1
ATOM 721 C CA . SER A 1 101 ? 5.250 -5.711 -15.661 1.00 92.56 101 SER A CA 1
ATOM 722 C C . SER A 1 101 ? 4.001 -6.263 -16.362 1.00 92.56 101 SER A C 1
AT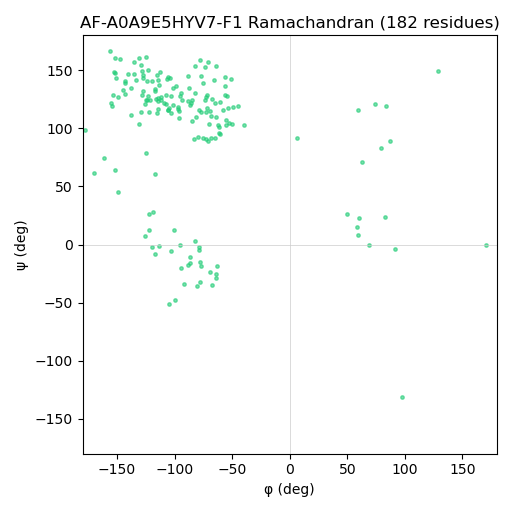OM 724 O O . SER A 1 101 ? 3.928 -7.440 -16.716 1.00 92.56 101 SER A O 1
ATOM 726 N N . ALA A 1 102 ? 3.004 -5.401 -16.547 1.00 91.25 102 ALA A N 1
ATOM 727 C CA . ALA A 1 102 ? 1.693 -5.670 -17.136 1.00 91.25 102 ALA A CA 1
ATOM 728 C C . ALA A 1 102 ? 0.838 -6.740 -16.423 1.00 91.25 102 ALA A C 1
ATOM 730 O O . ALA A 1 102 ? -0.229 -7.100 -16.925 1.00 91.25 102 ALA A O 1
ATOM 731 N N . LYS A 1 103 ? 1.251 -7.224 -15.246 1.00 91.00 103 LYS A N 1
ATOM 732 C CA . LYS A 1 103 ? 0.432 -8.109 -14.411 1.00 91.00 103 LYS A CA 1
ATOM 733 C C . LYS A 1 103 ? -0.633 -7.320 -13.675 1.00 91.00 103 LYS A C 1
ATOM 735 O O . LYS A 1 103 ? -0.402 -6.184 -13.270 1.00 91.00 103 LYS A O 1
ATOM 740 N N . THR A 1 104 ? -1.805 -7.920 -13.493 1.00 92.25 104 THR A N 1
ATOM 741 C CA . THR A 1 104 ? -2.884 -7.248 -12.759 1.00 92.25 104 THR A CA 1
ATOM 742 C C . THR A 1 104 ? -2.716 -7.518 -11.276 1.00 92.25 104 THR A C 1
ATOM 744 O O . THR A 1 104 ? -2.740 -8.668 -10.858 1.00 92.25 104 THR 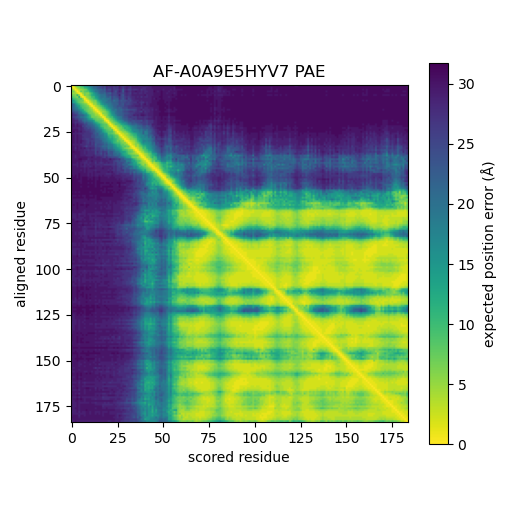A O 1
ATOM 747 N N . PHE A 1 105 ? -2.560 -6.461 -10.490 1.00 91.50 105 PHE A N 1
ATOM 748 C CA . PHE A 1 105 ? -2.505 -6.471 -9.036 1.00 91.50 105 PHE A CA 1
ATOM 749 C C . PHE A 1 105 ? -3.896 -6.205 -8.482 1.00 91.50 105 PHE A C 1
ATOM 751 O O . PHE A 1 105 ? -4.549 -5.238 -8.872 1.00 91.50 105 PHE A O 1
ATOM 758 N N . THR A 1 106 ? -4.328 -7.044 -7.548 1.00 91.00 106 THR A N 1
ATOM 759 C CA . THR A 1 106 ? -5.596 -6.908 -6.831 1.00 91.00 106 THR A CA 1
ATOM 760 C C . THR A 1 106 ? -5.317 -6.835 -5.338 1.00 91.00 106 THR A C 1
ATOM 762 O O . THR A 1 106 ? -4.851 -7.801 -4.735 1.00 91.00 106 THR A O 1
ATOM 765 N N . VAL A 1 107 ? -5.611 -5.684 -4.735 1.00 89.50 107 VAL A N 1
ATOM 766 C CA . VAL A 1 107 ? -5.475 -5.453 -3.294 1.00 89.50 107 VAL A CA 1
ATOM 767 C C . VAL A 1 107 ? -6.853 -5.400 -2.654 1.00 89.50 107 VAL A C 1
ATOM 769 O O . VAL A 1 107 ? -7.718 -4.640 -3.094 1.00 89.50 107 VAL A O 1
ATOM 772 N N . ARG A 1 108 ? -7.059 -6.173 -1.588 1.00 89.31 108 ARG A N 1
ATOM 773 C CA . ARG A 1 108 ? -8.307 -6.172 -0.809 1.00 89.31 108 ARG A CA 1
ATOM 774 C C . ARG A 1 108 ? -7.994 -5.972 0.665 1.00 89.31 108 ARG A C 1
ATOM 776 O O . ARG A 1 108 ? -7.001 -6.496 1.160 1.00 89.31 108 ARG A O 1
ATOM 783 N N . ALA A 1 109 ? -8.853 -5.242 1.364 1.00 88.75 109 ALA A N 1
ATOM 784 C CA . ALA A 1 109 ? -8.834 -5.144 2.820 1.00 88.75 109 ALA A CA 1
ATOM 785 C C . ALA A 1 109 ? -9.972 -5.995 3.383 1.00 88.75 109 ALA A C 1
ATOM 787 O O . ALA A 1 109 ? -11.045 -6.026 2.787 1.00 88.75 109 ALA A O 1
ATOM 788 N N . TYR A 1 110 ? -9.771 -6.661 4.515 1.00 85.62 110 TYR A N 1
ATOM 789 C CA . TYR A 1 110 ? -10.813 -7.458 5.165 1.00 85.62 110 TYR A CA 1
ATOM 790 C C . TYR A 1 110 ? -10.962 -7.084 6.630 1.00 85.62 110 TYR A C 1
ATOM 792 O O . TYR A 1 110 ? -9.980 -6.736 7.289 1.00 85.62 110 TYR A O 1
ATOM 800 N N . ASP A 1 111 ? -12.182 -7.231 7.131 1.00 83.31 111 ASP A N 1
ATOM 801 C CA . ASP A 1 111 ? -12.501 -7.102 8.549 1.00 83.31 111 ASP A CA 1
ATOM 802 C C . ASP A 1 111 ? -12.211 -8.391 9.345 1.00 83.31 111 ASP A C 1
ATOM 804 O O . ASP A 1 111 ? -12.227 -9.509 8.819 1.00 83.31 111 ASP A O 1
ATOM 808 N N . THR A 1 112 ? -11.944 -8.196 10.637 1.00 69.69 112 THR A N 1
ATOM 809 C CA . THR A 1 112 ? -11.632 -9.205 11.655 1.00 69.69 112 THR A CA 1
ATOM 810 C C . THR A 1 112 ? -12.835 -10.102 11.971 1.00 69.69 112 THR A C 1
ATOM 812 O O . THR A 1 112 ? -12.657 -11.285 12.260 1.00 69.69 112 THR A O 1
ATOM 815 N N . THR A 1 113 ? -14.057 -9.551 11.931 1.00 67.38 113 THR A N 1
ATOM 816 C CA . THR A 1 113 ? -15.239 -10.197 12.526 1.00 67.38 113 THR A CA 1
ATOM 817 C C . THR A 1 113 ? -15.997 -11.076 11.547 1.00 67.38 113 THR A C 1
ATOM 819 O O . THR A 1 113 ? -16.529 -12.116 11.926 1.00 67.38 113 THR A O 1
ATOM 822 N N . THR A 1 114 ? -16.023 -10.683 10.277 1.00 71.25 114 THR A N 1
ATOM 823 C CA . THR A 1 114 ? -16.829 -11.355 9.248 1.00 71.25 114 THR A CA 1
ATOM 824 C C . THR A 1 114 ? -15.995 -11.983 8.138 1.00 71.25 114 THR A C 1
ATOM 826 O O . THR A 1 114 ? -16.547 -12.673 7.284 1.00 71.25 114 THR A O 1
ATOM 829 N N . ALA A 1 115 ? -14.678 -11.732 8.117 1.00 72.19 115 ALA A N 1
ATOM 830 C CA . ALA A 1 115 ? -13.795 -12.071 6.999 1.00 72.19 115 ALA A CA 1
ATOM 831 C C . ALA A 1 115 ? -14.341 -11.591 5.637 1.00 72.19 115 ALA A C 1
ATOM 833 O O . ALA A 1 115 ? -14.019 -12.166 4.595 1.00 72.19 115 ALA A O 1
ATOM 834 N N . THR A 1 116 ? -15.158 -10.534 5.638 1.00 81.12 116 THR A N 1
ATOM 835 C CA . THR A 1 116 ? -15.700 -9.926 4.424 1.00 81.12 116 THR A CA 1
ATOM 836 C C . THR A 1 116 ? -14.747 -8.854 3.903 1.00 81.12 116 THR A C 1
ATOM 838 O O . THR A 1 116 ? -14.065 -8.190 4.695 1.00 81.12 116 THR A O 1
ATOM 841 N N . PRO A 1 117 ? -14.642 -8.698 2.573 1.00 84.75 117 PRO A N 1
ATOM 842 C CA . PRO A 1 117 ? -13.812 -7.661 1.998 1.00 84.75 117 PRO A CA 1
ATOM 843 C C . PRO A 1 117 ? -14.485 -6.299 2.216 1.00 84.75 117 PRO A C 1
ATOM 845 O O . PRO A 1 117 ? -15.653 -6.092 1.883 1.00 84.75 117 PRO A O 1
ATOM 848 N N . LEU A 1 118 ? -13.734 -5.371 2.798 1.00 87.56 118 LEU A N 1
ATOM 849 C CA . LEU A 1 118 ? -14.164 -4.010 3.074 1.00 87.56 118 LEU A CA 1
ATOM 850 C C . LEU A 1 118 ? -14.209 -3.194 1.786 1.00 87.56 118 LEU A C 1
ATOM 852 O O . LEU A 1 118 ? -13.464 -3.436 0.834 1.00 87.56 118 LEU A O 1
ATOM 856 N N . THR A 1 119 ? -15.074 -2.184 1.773 1.00 87.75 119 THR A N 1
ATOM 857 C CA . THR A 1 119 ? -15.096 -1.210 0.683 1.00 87.75 119 THR A CA 1
ATOM 858 C C . THR A 1 119 ? -13.832 -0.363 0.764 1.00 87.75 119 THR A C 1
ATOM 860 O O . THR A 1 119 ? -13.622 0.371 1.724 1.00 87.75 119 THR A O 1
ATOM 863 N N . VAL A 1 120 ? -12.986 -0.485 -0.252 1.00 83.31 120 VAL A N 1
ATOM 864 C CA . VAL A 1 120 ? -11.726 0.263 -0.390 1.00 83.31 120 VAL A CA 1
ATOM 865 C C . VAL A 1 120 ? -11.869 1.395 -1.401 1.00 83.31 120 VAL A C 1
ATOM 867 O O . VAL A 1 120 ? -10.963 2.208 -1.555 1.00 83.31 120 VAL A O 1
ATOM 870 N N . ASN A 1 121 ? -13.015 1.474 -2.082 1.00 75.06 121 ASN A N 1
ATOM 871 C CA . ASN A 1 121 ? -13.308 2.522 -3.034 1.00 75.06 121 ASN A CA 1
ATOM 872 C C . ASN A 1 121 ? -14.784 2.921 -3.030 1.00 75.06 121 ASN A C 1
ATOM 874 O O . ASN A 1 121 ? -15.652 2.057 -3.106 1.00 75.06 121 ASN A O 1
ATOM 878 N N . SER A 1 122 ? -15.058 4.225 -2.989 1.00 65.88 122 SER A N 1
ATOM 879 C CA . SER A 1 122 ? -16.407 4.797 -3.070 1.00 65.88 122 SER A CA 1
ATOM 880 C C . SER A 1 122 ? -16.572 5.849 -4.175 1.00 65.88 122 SER A C 1
ATOM 882 O O . SER A 1 122 ? -17.604 6.513 -4.229 1.00 65.88 122 SER A O 1
ATOM 884 N N . GLY A 1 123 ? -15.576 6.046 -5.046 1.00 59.22 123 GLY A N 1
ATOM 885 C CA . GLY A 1 123 ? -15.691 6.941 -6.197 1.00 59.22 123 GLY A CA 1
ATOM 886 C C . GLY A 1 123 ? -16.447 6.257 -7.337 1.00 59.22 123 GLY A C 1
ATOM 887 O O . GLY A 1 123 ? -15.832 5.563 -8.142 1.00 59.22 123 GLY A O 1
ATOM 888 N N . GLY A 1 124 ? -17.769 6.439 -7.412 1.00 66.44 124 GLY A N 1
ATOM 889 C CA . GLY A 1 124 ? -18.636 5.738 -8.370 1.00 66.44 124 GLY A CA 1
ATOM 890 C C . GLY A 1 124 ? -19.324 4.524 -7.734 1.00 66.44 124 GLY A C 1
ATOM 891 O O . GLY A 1 124 ? -19.908 4.648 -6.660 1.00 66.44 124 GLY A O 1
ATOM 892 N N . THR A 1 125 ? -19.286 3.355 -8.383 1.00 68.75 125 THR A N 1
ATOM 893 C CA . THR A 1 125 ? -19.804 2.103 -7.802 1.00 68.75 125 THR A CA 1
ATOM 894 C C . THR A 1 125 ? -18.848 1.608 -6.711 1.00 68.75 125 THR A C 1
ATOM 896 O O . THR A 1 125 ? -17.671 1.416 -7.013 1.00 68.75 125 THR A O 1
ATOM 899 N N . PRO A 1 126 ? -19.311 1.381 -5.466 1.00 77.12 126 PRO A N 1
ATOM 900 C CA . PRO A 1 126 ? -18.455 0.896 -4.391 1.00 77.12 126 PRO A CA 1
ATOM 901 C C . PRO A 1 126 ? -17.773 -0.420 -4.766 1.00 77.12 126 PRO A C 1
ATOM 903 O O . PRO A 1 126 ? -18.446 -1.367 -5.178 1.00 77.12 126 PRO A O 1
ATOM 906 N N . THR A 1 127 ? -16.451 -0.496 -4.606 1.00 85.62 127 THR A N 1
ATOM 907 C CA . THR A 1 127 ? -15.695 -1.733 -4.840 1.00 85.62 127 THR A CA 1
ATOM 908 C C . THR A 1 127 ? -14.913 -2.150 -3.602 1.00 85.62 127 THR A C 1
ATOM 910 O O . THR A 1 127 ? -14.474 -1.341 -2.779 1.00 85.62 127 THR A O 1
ATOM 913 N N . THR A 1 128 ? -14.725 -3.461 -3.474 1.00 89.31 128 THR A N 1
ATOM 914 C CA . THR A 1 128 ? -13.990 -4.082 -2.367 1.00 89.31 128 THR A CA 1
ATOM 915 C C . THR A 1 128 ? -12.557 -4.461 -2.750 1.00 89.31 128 THR A C 1
ATOM 917 O O . THR A 1 128 ? -11.915 -5.253 -2.062 1.00 89.31 128 THR A O 1
ATOM 920 N N . ALA A 1 129 ? -12.083 -3.972 -3.897 1.00 89.12 129 ALA A N 1
ATOM 921 C CA . ALA A 1 129 ? -10.759 -4.250 -4.426 1.00 89.12 129 ALA A CA 1
ATOM 922 C C . ALA A 1 129 ? -10.183 -3.004 -5.105 1.00 89.12 129 ALA A C 1
ATOM 924 O O . ALA A 1 129 ? -10.900 -2.304 -5.822 1.00 89.12 129 ALA A O 1
ATOM 925 N N . LEU A 1 130 ? -8.892 -2.760 -4.881 1.00 89.44 130 LEU A N 1
ATOM 926 C CA . LEU A 1 130 ? -8.080 -1.828 -5.656 1.00 89.44 130 LEU A CA 1
ATOM 927 C C . LEU A 1 130 ? -7.336 -2.648 -6.703 1.00 89.44 130 LEU A C 1
ATOM 929 O O . LEU A 1 130 ? -6.555 -3.533 -6.349 1.00 89.44 130 LEU A O 1
ATOM 933 N N . VAL A 1 131 ? -7.598 -2.372 -7.975 1.00 91.25 131 VAL A N 1
ATOM 934 C CA . VAL A 1 131 ? -7.054 -3.147 -9.087 1.00 91.25 131 VAL A CA 1
ATOM 935 C C . VAL A 1 131 ? -6.281 -2.244 -10.048 1.00 91.25 131 VAL A C 1
ATOM 937 O O . VAL A 1 131 ? -6.763 -1.198 -10.494 1.00 91.25 131 VAL A O 1
ATOM 940 N N . PHE A 1 132 ? -5.042 -2.628 -10.339 1.00 92.31 132 PHE A N 1
ATOM 941 C CA . PHE A 1 132 ? -4.126 -1.867 -11.188 1.00 92.31 132 PHE A CA 1
ATOM 942 C C . PHE A 1 132 ? -3.131 -2.788 -11.888 1.00 92.31 132 PHE A C 1
ATOM 944 O O . PHE A 1 132 ? -2.898 -3.905 -11.444 1.00 92.31 132 PHE A O 1
ATOM 951 N N . ALA A 1 133 ? -2.515 -2.310 -12.963 1.00 93.12 133 ALA A N 1
ATOM 952 C CA . ALA A 1 133 ? -1.440 -3.010 -13.651 1.00 93.12 133 ALA A CA 1
ATOM 953 C C . ALA A 1 133 ? -0.251 -2.057 -13.844 1.00 93.12 133 ALA A C 1
ATOM 955 O O . ALA A 1 133 ? -0.395 -1.054 -14.555 1.00 93.12 133 ALA A O 1
ATOM 956 N N . PRO A 1 134 ? 0.909 -2.304 -13.206 1.00 93.44 134 PRO A N 1
ATOM 957 C CA . PRO A 1 134 ? 2.101 -1.509 -13.443 1.00 93.44 134 PRO A CA 1
ATOM 958 C C . PRO A 1 134 ? 2.727 -1.896 -14.786 1.00 93.44 134 PRO A C 1
ATOM 960 O O . PRO A 1 134 ? 2.817 -3.071 -15.117 1.00 93.44 134 PRO A O 1
ATOM 963 N N . THR A 1 135 ? 3.198 -0.922 -15.556 1.00 94.88 135 THR A N 1
ATOM 964 C CA . THR A 1 135 ? 4.090 -1.163 -16.698 1.00 94.88 135 THR A CA 1
ATOM 965 C C . THR A 1 135 ? 5.485 -0.722 -16.298 1.00 94.88 135 THR A C 1
ATOM 967 O O . THR A 1 135 ? 5.702 0.460 -16.025 1.00 94.88 135 THR A O 1
ATOM 970 N N . ILE A 1 136 ? 6.402 -1.684 -16.241 1.00 93.12 136 ILE A N 1
ATOM 971 C CA . ILE A 1 136 ? 7.788 -1.515 -15.813 1.00 93.12 136 ILE A CA 1
ATOM 972 C C . ILE A 1 136 ? 8.692 -1.804 -17.015 1.00 93.12 136 ILE A C 1
ATOM 974 O O . ILE A 1 136 ? 8.731 -2.930 -17.513 1.00 93.12 136 ILE A O 1
ATOM 978 N N . SER A 1 137 ? 9.386 -0.777 -17.507 1.00 89.88 137 SER A N 1
ATOM 979 C CA . SER A 1 137 ? 10.312 -0.882 -18.647 1.00 89.88 137 SER A CA 1
ATOM 980 C C . SER A 1 137 ? 11.283 0.305 -18.680 1.00 89.88 137 SER A C 1
ATOM 982 O O . SER A 1 137 ? 11.097 1.254 -19.446 1.00 89.88 137 SER A O 1
ATOM 984 N N . GLY A 1 138 ? 12.271 0.330 -17.778 1.00 89.38 138 GLY A N 1
ATOM 985 C CA . GLY A 1 138 ? 13.166 1.493 -17.604 1.00 89.38 138 GLY A CA 1
ATOM 986 C C . GLY A 1 138 ? 12.484 2.738 -17.009 1.00 89.38 138 GLY A C 1
ATOM 987 O O . GLY A 1 138 ? 13.108 3.776 -16.819 1.00 89.38 138 GLY A O 1
ATOM 988 N N . SER A 1 139 ? 11.189 2.629 -16.737 1.00 92.38 139 SER A N 1
ATOM 989 C CA . SER A 1 139 ? 10.296 3.599 -16.113 1.00 92.38 139 SER A CA 1
ATOM 990 C C . SER A 1 139 ? 9.133 2.818 -15.499 1.00 92.38 139 SER A C 1
ATOM 992 O O . SER A 1 139 ? 8.971 1.634 -15.808 1.00 92.38 139 SER A O 1
ATOM 994 N N . CYS A 1 140 ? 8.336 3.454 -14.638 1.00 93.94 140 CYS A N 1
ATOM 995 C CA . CYS A 1 140 ? 7.138 2.831 -14.098 1.00 93.94 140 CYS A CA 1
ATOM 996 C C . CYS A 1 140 ? 5.918 3.728 -14.266 1.00 93.94 140 CYS A C 1
ATOM 998 O O . CYS A 1 140 ? 5.917 4.891 -13.865 1.00 93.94 140 CYS A O 1
ATOM 1000 N N . THR A 1 141 ? 4.864 3.153 -14.829 1.00 93.94 141 THR A N 1
ATOM 1001 C CA . THR A 1 141 ? 3.541 3.771 -14.939 1.00 93.94 141 THR A CA 1
ATOM 1002 C C . THR A 1 141 ? 2.492 2.788 -14.447 1.00 93.94 141 THR A C 1
ATOM 1004 O O . THR A 1 141 ? 2.759 1.589 -14.376 1.00 93.94 141 THR A O 1
ATOM 1007 N N . ILE A 1 142 ? 1.301 3.273 -14.097 1.00 91.94 142 ILE A N 1
ATOM 1008 C CA . ILE A 1 142 ? 0.187 2.390 -13.753 1.00 91.94 142 ILE A CA 1
ATOM 1009 C C . ILE A 1 142 ? -0.990 2.607 -14.689 1.00 91.94 142 ILE A C 1
ATOM 1011 O O . ILE A 1 142 ? -1.328 3.738 -15.038 1.00 91.94 142 ILE A O 1
ATOM 1015 N N . SER A 1 143 ? -1.634 1.506 -15.047 1.00 90.31 143 SER A N 1
ATOM 1016 C CA . SER A 1 143 ? -2.979 1.498 -15.599 1.00 90.31 143 SER A CA 1
ATOM 1017 C C . SER A 1 143 ? -3.954 1.092 -14.501 1.00 90.31 143 SER A C 1
ATOM 1019 O O . SER A 1 143 ? -3.705 0.141 -13.757 1.00 90.31 143 SER A O 1
ATOM 1021 N N . VAL A 1 144 ? -5.065 1.811 -14.378 1.00 85.56 144 VAL A N 1
ATOM 1022 C CA . VAL A 1 144 ? -6.110 1.507 -13.398 1.00 85.56 144 VAL A CA 1
ATOM 1023 C C . VAL A 1 144 ? -7.181 0.663 -14.071 1.00 85.56 144 VAL A C 1
ATOM 1025 O O . VAL A 1 144 ? -7.696 1.038 -15.121 1.00 85.56 144 VAL A O 1
ATOM 1028 N N . THR A 1 145 ? -7.531 -0.473 -13.469 1.00 80.06 145 THR A N 1
ATOM 1029 C CA . THR A 1 145 ? -8.509 -1.412 -14.036 1.00 80.06 145 THR A CA 1
ATOM 1030 C C . THR A 1 145 ? -9.606 -1.653 -13.012 1.00 80.06 145 THR A C 1
ATOM 1032 O O . THR A 1 145 ? -9.300 -2.033 -11.899 1.00 80.06 145 THR A O 1
ATOM 1035 N N . GLY A 1 146 ? -10.884 -1.430 -13.335 1.00 74.69 146 GLY A N 1
ATOM 1036 C CA . GLY A 1 146 ? -11.992 -1.791 -12.428 1.00 74.69 146 GLY A CA 1
ATOM 1037 C C . GLY A 1 146 ? -11.963 -1.108 -11.049 1.00 74.69 146 GLY A C 1
ATOM 1038 O O . GLY A 1 146 ? -12.507 -1.631 -10.080 1.00 74.69 146 GLY A O 1
ATOM 1039 N N . SER A 1 147 ? -11.290 0.037 -10.939 1.00 77.38 147 SER A N 1
ATOM 1040 C CA . SER A 1 147 ? -11.169 0.858 -9.733 1.00 77.38 147 SER A CA 1
ATOM 1041 C C . SER A 1 147 ? -11.084 2.333 -10.127 1.00 77.38 147 SER A C 1
ATOM 1043 O O . SER A 1 147 ? -10.738 2.668 -11.254 1.00 77.38 147 SER A O 1
ATOM 1045 N N . THR A 1 148 ? -11.387 3.229 -9.200 1.00 77.38 148 THR A N 1
ATOM 1046 C CA . THR A 1 148 ? -11.141 4.674 -9.312 1.00 77.38 148 THR A CA 1
ATOM 1047 C C . THR A 1 148 ? -10.105 5.099 -8.270 1.00 77.38 148 THR A C 1
ATOM 1049 O O . THR A 1 148 ? -10.343 4.970 -7.077 1.00 77.38 148 THR A O 1
ATOM 1052 N N . PHE A 1 149 ? -8.938 5.593 -8.683 1.00 77.69 149 PHE A N 1
ATOM 1053 C CA . PHE A 1 149 ? -7.975 6.214 -7.764 1.00 77.69 149 PHE A CA 1
ATOM 1054 C C . PHE A 1 149 ? -7.876 7.696 -8.101 1.00 77.69 149 PHE A C 1
ATOM 1056 O O . PHE A 1 149 ? -7.822 8.060 -9.273 1.00 77.69 149 PHE A O 1
ATOM 1063 N N . THR A 1 150 ? -7.856 8.557 -7.089 1.00 68.81 150 THR A N 1
ATOM 1064 C CA . THR A 1 150 ? -7.650 9.999 -7.287 1.00 68.81 150 THR A CA 1
ATOM 1065 C C . THR A 1 150 ? -6.177 10.332 -7.460 1.00 68.81 150 THR A C 1
ATOM 1067 O O . THR A 1 150 ? -5.835 11.212 -8.246 1.00 68.81 150 THR A O 1
ATOM 1070 N N . THR A 1 151 ? -5.301 9.621 -6.749 1.00 84.88 151 THR A N 1
ATOM 1071 C CA . THR A 1 151 ? -3.854 9.795 -6.840 1.00 84.88 151 THR A CA 1
ATOM 1072 C C . THR A 1 151 ? -3.122 8.463 -6.732 1.00 84.88 151 THR A C 1
ATOM 1074 O O . THR A 1 151 ? -3.463 7.581 -5.940 1.00 84.88 151 THR A O 1
ATOM 1077 N N . SER A 1 152 ? -2.081 8.335 -7.545 1.00 89.69 152 SER A N 1
ATOM 1078 C CA . SER A 1 152 ? -1.206 7.173 -7.575 1.00 89.69 152 SER A CA 1
ATOM 1079 C C . SER A 1 152 ? 0.190 7.574 -8.018 1.00 89.69 152 SER A C 1
ATOM 1081 O O . SER A 1 152 ? 0.336 8.411 -8.910 1.00 89.69 152 SER A O 1
ATOM 1083 N N . VAL A 1 153 ? 1.204 6.944 -7.443 1.00 92.12 153 VAL A N 1
ATOM 1084 C CA . VAL A 1 153 ? 2.607 7.151 -7.801 1.00 92.12 153 VAL A CA 1
ATOM 1085 C C . VAL A 1 153 ? 3.221 5.795 -8.096 1.00 92.12 153 VAL A C 1
ATOM 1087 O O . VAL A 1 153 ? 3.062 4.874 -7.300 1.00 92.12 153 VAL A O 1
ATOM 1090 N N . CYS A 1 154 ? 3.944 5.678 -9.209 1.00 93.62 154 CYS A N 1
ATOM 1091 C CA . CYS A 1 154 ? 4.871 4.572 -9.397 1.00 93.62 154 CYS A CA 1
ATOM 1092 C C . CYS A 1 154 ? 6.297 5.085 -9.516 1.00 93.62 154 CYS A C 1
ATOM 1094 O O . CYS A 1 154 ? 6.563 6.031 -10.257 1.00 93.62 154 CYS A O 1
ATOM 1096 N N . THR A 1 155 ? 7.205 4.445 -8.791 1.00 95.69 155 THR A N 1
ATOM 1097 C CA . THR A 1 155 ? 8.632 4.741 -8.823 1.00 95.69 155 THR A CA 1
ATOM 1098 C C . THR A 1 155 ? 9.370 3.547 -9.398 1.00 95.69 155 THR A C 1
ATOM 1100 O O . THR A 1 155 ? 9.220 2.419 -8.930 1.00 95.69 155 THR A O 1
ATOM 1103 N N . TYR A 1 156 ? 10.170 3.816 -10.427 1.00 95.19 156 TYR A N 1
ATOM 1104 C CA . TYR A 1 156 ? 11.022 2.815 -11.043 1.00 95.19 156 TYR A CA 1
ATOM 1105 C C . TYR A 1 156 ? 12.322 2.651 -10.258 1.00 95.19 156 TYR A C 1
ATOM 1107 O O . TYR A 1 156 ? 13.022 3.626 -9.977 1.00 95.19 156 TYR A O 1
ATOM 1115 N N . SER A 1 157 ? 12.656 1.405 -9.956 1.00 92.50 157 SER A N 1
ATOM 1116 C CA . SER A 1 157 ? 13.972 0.980 -9.501 1.00 92.50 157 SER A CA 1
ATOM 1117 C C . SER A 1 157 ? 14.165 -0.440 -10.004 1.00 92.50 157 SER A C 1
ATOM 1119 O O . SER A 1 157 ? 13.304 -1.283 -9.776 1.00 92.50 157 SER A O 1
ATOM 1121 N N . SER A 1 158 ? 15.264 -0.701 -10.708 1.00 87.88 158 SER A N 1
ATOM 1122 C CA . SER A 1 158 ? 15.527 -2.005 -11.325 1.00 87.88 158 SER A CA 1
ATOM 1123 C C . SER A 1 158 ? 15.324 -3.147 -10.325 1.00 87.88 158 SER A C 1
ATOM 1125 O O . SER A 1 158 ? 16.038 -3.200 -9.319 1.00 87.88 158 SER A O 1
ATOM 1127 N N . ASN A 1 159 ? 14.378 -4.047 -10.609 1.00 84.94 159 ASN A N 1
ATOM 1128 C CA . ASN A 1 159 ? 13.977 -5.167 -9.745 1.00 84.94 159 ASN A CA 1
ATOM 1129 C C . ASN A 1 159 ? 13.475 -4.791 -8.333 1.00 84.94 159 ASN A C 1
ATOM 1131 O O . ASN A 1 159 ? 13.411 -5.652 -7.461 1.00 84.94 159 ASN A O 1
ATOM 1135 N N . ASN A 1 160 ? 13.144 -3.527 -8.073 1.00 88.25 160 ASN A N 1
ATOM 1136 C CA . ASN A 1 160 ? 12.697 -3.051 -6.761 1.00 88.25 160 ASN A CA 1
ATOM 1137 C C . ASN A 1 160 ? 11.714 -1.876 -6.893 1.00 88.25 160 ASN A C 1
ATOM 1139 O O . ASN A 1 160 ? 11.839 -0.840 -6.235 1.00 88.25 160 ASN A O 1
ATOM 1143 N N . ASN A 1 161 ? 10.746 -2.004 -7.797 1.00 91.44 161 ASN A N 1
ATOM 1144 C CA . ASN A 1 161 ? 9.795 -0.936 -8.081 1.00 91.44 161 ASN A CA 1
ATOM 1145 C C . ASN A 1 161 ? 8.815 -0.748 -6.917 1.00 91.44 161 ASN A C 1
ATOM 1147 O O . ASN A 1 161 ? 8.573 -1.665 -6.121 1.00 91.44 161 ASN A O 1
ATOM 1151 N N . SER A 1 162 ? 8.223 0.443 -6.827 1.00 92.31 162 SER A N 1
ATOM 1152 C CA . SER A 1 162 ? 7.193 0.731 -5.830 1.00 92.31 162 SER A CA 1
ATOM 1153 C C . SER A 1 162 ? 5.986 1.446 -6.419 1.00 92.31 162 SER A C 1
ATOM 1155 O O . SER A 1 162 ? 6.112 2.316 -7.278 1.00 92.31 162 SER A O 1
ATOM 1157 N N . VAL A 1 163 ? 4.801 1.077 -5.938 1.00 92.75 163 VAL A N 1
ATOM 1158 C CA . VAL A 1 163 ? 3.509 1.646 -6.325 1.00 92.75 163 VAL A CA 1
ATOM 1159 C C . VAL A 1 163 ? 2.791 2.105 -5.063 1.00 92.75 163 VAL A C 1
ATOM 1161 O O . VAL A 1 163 ? 2.512 1.295 -4.186 1.00 92.75 163 VAL A O 1
ATOM 1164 N N . ALA A 1 164 ? 2.463 3.390 -4.973 1.00 92.19 164 ALA A N 1
ATOM 1165 C CA . ALA A 1 164 ? 1.661 3.962 -3.898 1.00 92.19 164 ALA A CA 1
ATOM 1166 C C . ALA A 1 164 ? 0.306 4.420 -4.442 1.00 92.19 164 ALA A C 1
ATOM 1168 O O . ALA A 1 164 ? 0.243 5.182 -5.409 1.00 92.19 164 ALA A O 1
ATOM 1169 N N . ILE A 1 165 ? -0.778 3.962 -3.821 1.00 91.25 165 ILE A N 1
ATOM 1170 C CA . ILE A 1 165 ? -2.155 4.245 -4.236 1.00 91.25 165 ILE A CA 1
ATOM 1171 C C . ILE A 1 165 ? -2.894 4.875 -3.065 1.00 91.25 165 ILE A C 1
ATOM 1173 O O . ILE A 1 165 ? -2.973 4.292 -1.981 1.00 91.25 165 ILE A O 1
ATOM 1177 N N . LYS A 1 166 ? -3.461 6.058 -3.293 1.00 88.94 166 LYS A N 1
ATOM 1178 C CA . LYS A 1 166 ? -4.347 6.707 -2.331 1.00 88.94 166 LYS A CA 1
ATOM 1179 C C . LYS A 1 166 ? -5.676 5.967 -2.292 1.00 88.94 166 LYS A C 1
ATOM 1181 O O . LYS A 1 166 ? -6.305 5.762 -3.332 1.00 88.94 166 LYS A O 1
ATOM 1186 N N . VAL A 1 167 ? -6.118 5.607 -1.093 1.00 87.31 167 VAL A N 1
ATOM 1187 C CA . VAL A 1 167 ? -7.447 5.036 -0.883 1.00 87.31 167 VAL A CA 1
ATOM 1188 C C . VAL A 1 167 ? -8.470 6.166 -1.074 1.00 87.31 167 VAL A C 1
ATOM 1190 O O . VAL A 1 167 ? -8.430 7.160 -0.349 1.00 87.31 167 VAL A O 1
ATOM 1193 N N . PRO A 1 168 ? -9.372 6.075 -2.066 1.00 82.00 168 PRO A N 1
ATOM 1194 C CA . PRO A 1 168 ? -10.278 7.168 -2.440 1.00 82.00 168 PRO A CA 1
ATOM 1195 C C . PRO A 1 168 ? -11.489 7.303 -1.500 1.00 82.00 168 PRO A C 1
ATOM 1197 O O . PRO A 1 168 ? -12.328 8.178 -1.701 1.00 82.00 168 PRO A O 1
ATO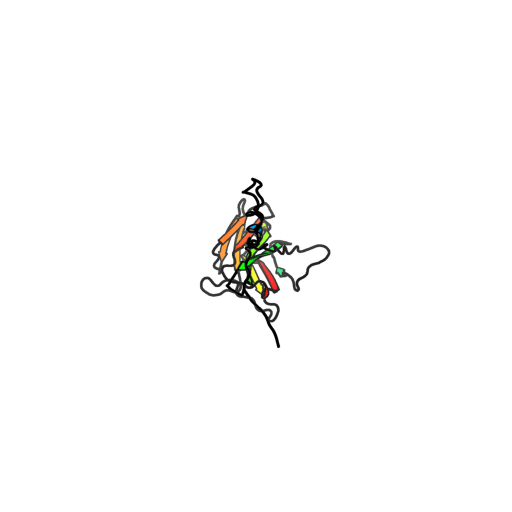M 1200 N N . THR A 1 169 ? -11.614 6.426 -0.503 1.00 83.44 169 THR A N 1
ATOM 1201 C CA . THR A 1 169 ? -12.715 6.400 0.462 1.00 83.44 169 THR A CA 1
ATOM 1202 C C . THR A 1 169 ? -12.197 6.451 1.893 1.00 83.44 169 THR A C 1
ATOM 1204 O O . THR A 1 169 ? -11.039 6.137 2.164 1.00 83.44 169 THR A O 1
ATOM 1207 N N . THR A 1 170 ? -13.068 6.813 2.830 1.00 84.31 170 THR A N 1
ATOM 1208 C CA . THR A 1 170 ? -12.777 6.747 4.263 1.00 84.31 170 THR A CA 1
ATOM 1209 C C . THR A 1 170 ? -12.836 5.295 4.734 1.00 84.31 170 THR A C 1
ATOM 1211 O O . THR A 1 170 ? -13.899 4.793 5.099 1.00 84.31 170 THR A O 1
ATOM 1214 N N . LEU A 1 171 ? -11.692 4.614 4.715 1.00 85.25 171 LEU A N 1
ATOM 1215 C CA . LEU A 1 171 ? -11.541 3.264 5.250 1.00 85.25 171 LEU A CA 1
ATOM 1216 C C . LEU A 1 171 ? -10.988 3.336 6.676 1.00 85.25 171 LEU A C 1
ATOM 1218 O O . LEU A 1 171 ? -9.815 3.650 6.858 1.00 85.25 171 LEU A O 1
ATOM 1222 N N . SER A 1 172 ? -11.806 3.025 7.682 1.00 86.19 172 SER A N 1
ATOM 1223 C CA . SER A 1 172 ? -11.359 3.004 9.081 1.00 86.19 172 SER A CA 1
ATOM 1224 C C . SER A 1 172 ? -10.236 1.988 9.278 1.00 86.19 172 SER A C 1
ATOM 1226 O O . SER A 1 172 ? -10.423 0.793 9.040 1.00 86.19 172 SER A O 1
ATOM 1228 N N . ALA A 1 173 ? -9.082 2.444 9.767 1.00 83.44 173 ALA A N 1
ATOM 1229 C CA . ALA A 1 173 ? -7.947 1.569 10.048 1.00 83.44 173 ALA A CA 1
ATOM 1230 C C . ALA A 1 173 ? -8.262 0.559 11.163 1.00 83.44 173 ALA A C 1
ATOM 1232 O O . ALA A 1 173 ? -7.739 -0.547 11.148 1.00 83.44 173 ALA A O 1
ATOM 1233 N N . ALA A 1 174 ? -9.160 0.906 12.092 1.00 81.81 174 ALA A N 1
ATOM 1234 C CA . ALA A 1 174 ? -9.587 0.012 13.169 1.00 81.81 174 ALA A CA 1
ATOM 1235 C C . ALA A 1 174 ? -10.432 -1.172 12.670 1.00 81.81 174 ALA A C 1
ATOM 1237 O O . ALA A 1 174 ? -10.516 -2.195 13.343 1.00 81.81 174 ALA A O 1
ATOM 1238 N N . SER A 1 175 ? -11.070 -1.031 11.506 1.00 83.06 175 SER A N 1
ATOM 1239 C CA . SER A 1 175 ? -11.867 -2.096 10.891 1.00 83.06 175 SER A CA 1
ATOM 1240 C C . SER A 1 175 ? -11.032 -3.009 9.999 1.00 83.06 175 SER A C 1
ATOM 1242 O O . SER A 1 175 ? -11.480 -4.103 9.672 1.00 83.06 175 SER A O 1
ATOM 1244 N N . VAL A 1 176 ? -9.836 -2.581 9.585 1.00 85.00 176 VAL A N 1
ATOM 1245 C CA . VAL A 1 176 ? -8.977 -3.373 8.707 1.00 85.00 176 VAL A CA 1
ATOM 1246 C C . VAL A 1 176 ? -8.136 -4.327 9.533 1.00 85.00 176 VAL A C 1
ATOM 1248 O O . VAL A 1 176 ? -7.334 -3.923 10.370 1.00 85.00 176 VAL A O 1
ATOM 1251 N N . TYR A 1 177 ? -8.291 -5.606 9.236 1.00 81.50 177 TYR A N 1
ATOM 1252 C CA . TYR A 1 177 ? -7.555 -6.670 9.889 1.00 81.50 177 TYR A CA 1
ATOM 1253 C C . TYR A 1 177 ? -6.379 -7.170 9.077 1.00 81.50 177 TYR A C 1
ATOM 1255 O O . TYR A 1 177 ? -5.269 -7.322 9.575 1.00 81.50 177 TYR A O 1
ATOM 1263 N N . LYS A 1 178 ? -6.662 -7.432 7.803 1.00 82.69 178 LYS A N 1
ATOM 1264 C CA . LYS A 1 178 ? -5.734 -8.043 6.870 1.00 82.69 178 LYS A CA 1
ATOM 1265 C C . LYS A 1 178 ? -5.863 -7.388 5.516 1.00 82.69 178 LYS A C 1
ATOM 1267 O O . LYS A 1 178 ? -6.963 -7.022 5.091 1.00 82.69 178 LYS A O 1
ATOM 1272 N N . PHE A 1 179 ? -4.738 -7.322 4.823 1.00 84.62 179 PHE A N 1
ATOM 1273 C CA . PHE A 1 179 ? -4.706 -7.046 3.399 1.00 84.62 179 PHE A CA 1
ATOM 1274 C C . PHE A 1 179 ? -4.386 -8.329 2.650 1.00 84.62 179 PHE A C 1
ATOM 1276 O O . PHE A 1 179 ? -3.591 -9.147 3.115 1.00 84.62 179 PHE A O 1
ATOM 1283 N N . THR A 1 180 ? -4.989 -8.500 1.484 1.00 85.94 180 THR A N 1
ATOM 1284 C CA . THR A 1 180 ? -4.555 -9.522 0.539 1.00 85.94 180 THR A CA 1
ATOM 1285 C C . THR A 1 180 ? -4.013 -8.858 -0.703 1.00 85.94 180 THR A C 1
ATOM 1287 O O . THR A 1 180 ? -4.558 -7.847 -1.153 1.00 85.94 180 THR A O 1
ATOM 1290 N N . LEU A 1 181 ? -2.950 -9.440 -1.243 1.00 86.50 181 LEU A N 1
ATOM 1291 C CA . LEU A 1 181 ? -2.407 -9.071 -2.536 1.00 86.50 181 LEU A CA 1
ATOM 1292 C C . LEU A 1 181 ? -2.421 -10.290 -3.451 1.00 86.50 181 LEU A C 1
ATOM 1294 O O . LEU A 1 181 ? -1.828 -11.311 -3.117 1.00 86.50 181 LEU A O 1
ATOM 1298 N N . GLU A 1 182 ? -3.057 -10.149 -4.607 1.00 87.38 182 GLU A N 1
ATOM 1299 C CA . GLU A 1 182 ? -3.146 -11.182 -5.639 1.00 87.38 182 GLU A CA 1
ATOM 1300 C C . GLU A 1 182 ? -2.617 -10.622 -6.963 1.00 87.38 182 GLU A C 1
ATOM 1302 O O . GLU A 1 182 ? -2.887 -9.458 -7.283 1.00 87.38 182 GLU A O 1
ATOM 1307 N N . THR A 1 183 ? -1.887 -11.431 -7.739 1.00 86.50 183 THR A N 1
ATOM 1308 C CA . THR A 1 183 ? -1.510 -11.076 -9.117 1.00 86.50 183 THR A CA 1
ATOM 1309 C C . THR A 1 183 ? -1.877 -12.151 -10.141 1.00 86.50 183 THR A C 1
ATOM 1311 O O . THR A 1 183 ? -1.834 -13.342 -9.835 1.00 86.50 183 THR A O 1
ATOM 1314 N N . SER A 1 184 ? -2.243 -11.730 -11.360 1.00 82.62 184 SER A N 1
ATOM 1315 C CA . SER A 1 184 ? -2.589 -12.600 -12.507 1.00 82.62 184 SER A CA 1
ATOM 1316 C C . SER A 1 184 ? -1.778 -12.256 -13.754 1.00 82.62 184 SER A C 1
ATOM 1318 O O . SER A 1 184 ? -1.749 -11.044 -14.079 1.00 82.62 184 SER A O 1
#

Nearest PDB structures (foldseek):
  4qi3-assembly1_A  TM=3.716E-01  e=2.053E-01  Thermothelomyces myriococcoides
  4qi6-assembly1_A  TM=3.583E-01  e=1.613E+00  Thermothelomyces myriococcoides
  4b9g-assembly2_B  TM=2.812E-01  e=3.041E+00  Escherichia coli
  6y1r-assembly1_E  TM=3.453E-01  e=8.301E+00  Lama glama

Sequence (184 aa):
MPGLNLDQDPMRRFRMLNSRTSKFIFGAVILLALPVIGTTLAASISINSGSSVQFGQGVIQATACDEAITVTANTSFTNASGAGSFNVDTITLSGIADACSAKTFTVRAYDTTTATPLTVNSGGTPTTALVFAPTISGSCTISVTGSTFTTSVCTYSSNNNSVAIKVPTTLSAASVYKFTLETS

Radius of gyration: 28.6 Å; Cα contacts (8 Å, |Δi|>4): 357; chains: 1; bounding box: 39×66×92 Å